Protein AF-A0A7M5XDM9-F1 (afdb_monomer_lite)

pLDDT: mean 76.55, std 23.47, range [29.7, 97.44]

Structure (mmCIF, N/CA/C/O backbone):
data_AF-A0A7M5XDM9-F1
#
_entry.id   AF-A0A7M5XDM9-F1
#
loop_
_atom_site.group_PDB
_atom_site.id
_atom_site.type_symbol
_atom_site.label_atom_id
_atom_site.label_alt_id
_atom_site.label_comp_id
_atom_site.label_asym_id
_atom_site.label_entity_id
_atom_site.label_seq_id
_atom_site.pdbx_PDB_ins_code
_atom_site.Cartn_x
_atom_site.Cartn_y
_atom_site.Cartn_z
_atom_site.occupancy
_atom_site.B_iso_or_equiv
_atom_site.auth_seq_id
_atom_site.auth_comp_id
_atom_site.auth_asym_id
_atom_site.auth_atom_id
_atom_site.pdbx_PDB_model_num
ATOM 1 N N . ILE A 1 1 ? -29.931 31.230 58.234 1.00 47.22 1 ILE A N 1
ATOM 2 C CA . ILE A 1 1 ? -30.709 31.451 59.485 1.00 47.22 1 ILE A CA 1
ATOM 3 C C . ILE A 1 1 ? -31.912 32.397 59.292 1.00 47.22 1 ILE A C 1
ATOM 5 O O . ILE A 1 1 ? -32.863 32.274 60.047 1.00 47.22 1 ILE A O 1
ATOM 9 N N . LEU A 1 2 ? -31.998 33.209 58.225 1.00 34.19 2 LEU A N 1
ATOM 10 C CA . LEU A 1 2 ? -33.169 34.079 57.972 1.00 34.19 2 LEU A CA 1
ATOM 11 C C . LEU A 1 2 ? -34.330 33.474 57.143 1.00 34.19 2 LEU A C 1
ATOM 13 O O . LEU A 1 2 ? -35.331 34.146 56.945 1.00 34.19 2 LEU A O 1
ATOM 17 N N . LEU A 1 3 ? -34.262 32.208 56.709 1.00 34.56 3 LEU A N 1
ATOM 18 C CA . LEU A 1 3 ? -35.367 31.554 55.974 1.00 34.56 3 LEU A CA 1
ATOM 19 C C . LEU A 1 3 ? -36.257 30.648 56.842 1.00 34.56 3 LEU A C 1
ATOM 21 O O . LEU A 1 3 ? -37.308 30.221 56.384 1.00 34.56 3 LEU A O 1
ATOM 25 N N . ARG A 1 4 ? -35.889 30.367 58.102 1.00 40.19 4 ARG A N 1
ATOM 26 C CA . ARG A 1 4 ? -36.684 29.485 58.983 1.00 40.19 4 ARG A CA 1
ATOM 27 C C . ARG A 1 4 ? -37.886 30.171 59.644 1.00 40.19 4 ARG A C 1
ATOM 29 O O . ARG A 1 4 ? -38.739 29.469 60.169 1.00 40.19 4 ARG A O 1
ATOM 36 N N . SER A 1 5 ? -37.991 31.504 59.599 1.00 41.88 5 SER A N 1
ATOM 37 C CA . SER A 1 5 ? -39.021 32.236 60.359 1.00 41.88 5 SER A CA 1
ATOM 38 C C . SER A 1 5 ? -40.296 32.593 59.581 1.00 41.88 5 SER A C 1
ATOM 40 O O . SER A 1 5 ? -41.185 33.206 60.162 1.00 41.88 5 SER A O 1
ATOM 42 N N . ILE A 1 6 ? -40.410 32.229 58.295 1.00 45.44 6 ILE A N 1
ATOM 43 C CA . ILE A 1 6 ? -41.569 32.589 57.445 1.00 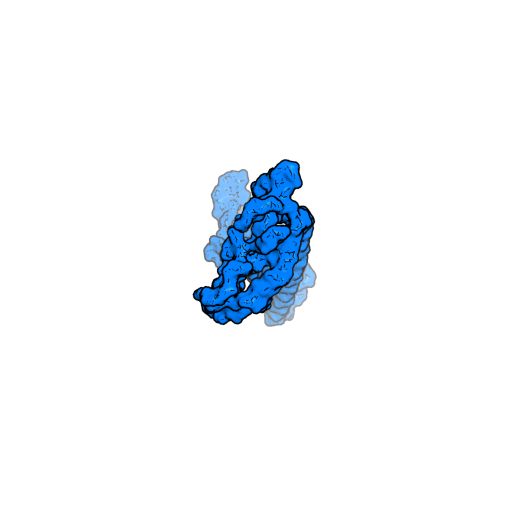45.44 6 ILE A CA 1
ATOM 44 C C . ILE A 1 6 ? -42.518 31.389 57.206 1.00 45.44 6 ILE A C 1
ATOM 46 O O . ILE A 1 6 ? -43.656 31.557 56.781 1.00 45.44 6 ILE A O 1
ATOM 50 N N . TYR A 1 7 ? -42.108 30.161 57.542 1.00 43.84 7 TYR A N 1
ATOM 51 C CA . TYR A 1 7 ? -42.826 28.933 57.155 1.00 43.84 7 TYR A CA 1
ATOM 52 C C . TYR A 1 7 ? -43.864 28.409 58.163 1.00 43.84 7 TYR A C 1
ATOM 54 O O . TYR A 1 7 ? -44.397 27.320 57.966 1.00 43.84 7 TYR A O 1
ATOM 62 N N . SER A 1 8 ? -44.208 29.153 59.217 1.00 47.66 8 SER A N 1
ATOM 63 C CA . SER A 1 8 ? -45.205 28.704 60.206 1.00 47.66 8 SER A CA 1
ATOM 64 C C . SER A 1 8 ? -46.670 28.875 59.766 1.00 47.66 8 SER A C 1
ATOM 66 O O . SER A 1 8 ? -47.563 28.499 60.521 1.00 47.66 8 SER A O 1
ATOM 68 N N . GLY A 1 9 ? -46.938 29.396 58.558 1.00 51.34 9 GLY A N 1
ATOM 69 C CA . GLY A 1 9 ? -48.301 29.698 58.089 1.00 51.34 9 GLY A CA 1
ATOM 70 C C . GLY A 1 9 ? -48.672 29.249 56.670 1.00 51.34 9 GLY A C 1
ATOM 71 O O . GLY A 1 9 ? -49.757 29.595 56.212 1.00 51.34 9 GLY A O 1
ATOM 72 N N . LEU A 1 10 ? -47.823 28.504 55.951 1.00 42.66 10 LEU A N 1
ATOM 73 C CA . LEU A 1 10 ? -48.119 28.090 54.569 1.00 42.66 10 LEU A CA 1
ATOM 74 C C . LEU A 1 10 ? -48.693 26.659 54.499 1.00 42.66 10 LEU A C 1
ATOM 76 O O . LEU A 1 10 ? -48.150 25.755 55.140 1.00 42.66 10 LEU A O 1
ATOM 80 N N . PRO A 1 11 ? -49.761 26.412 53.708 1.00 49.75 11 PRO A N 1
ATOM 81 C CA . PRO A 1 11 ? -50.316 25.074 53.505 1.00 49.75 11 PRO A CA 1
ATOM 82 C C . PRO A 1 11 ? -49.240 24.097 53.015 1.00 49.75 11 PRO A C 1
ATOM 84 O O . PRO A 1 11 ? -48.495 24.412 52.088 1.00 49.75 11 PRO A O 1
ATOM 87 N N . LYS A 1 12 ? -49.185 22.885 53.587 1.00 46.56 12 LYS A N 1
ATOM 88 C CA . LYS A 1 12 ? -48.167 21.852 53.286 1.00 46.56 12 LYS A CA 1
ATOM 89 C C . LYS A 1 12 ? -47.972 21.571 51.782 1.00 46.56 12 LYS A C 1
ATOM 91 O O . LYS A 1 12 ? -46.880 21.200 51.366 1.00 46.56 12 LYS A O 1
ATOM 96 N N . GLN A 1 13 ? -49.001 21.790 50.962 1.00 39.03 13 GLN A N 1
ATOM 97 C CA . GLN A 1 13 ? -48.942 21.628 49.504 1.00 39.03 13 GLN A CA 1
ATOM 98 C C . GLN A 1 13 ? -48.091 22.701 48.796 1.00 39.03 13 GLN A C 1
ATOM 100 O O . GLN A 1 13 ? -47.383 22.382 47.846 1.00 39.03 13 GLN A O 1
ATOM 105 N N . LEU A 1 14 ? -48.096 23.948 49.280 1.00 37.03 14 LEU A N 1
ATOM 106 C CA . LEU A 1 14 ? -47.279 25.039 48.729 1.00 37.03 14 LEU A CA 1
ATOM 107 C C . LEU A 1 14 ? -45.797 24.884 49.088 1.00 37.03 14 LEU A C 1
ATOM 109 O O . LEU A 1 14 ? -44.941 25.224 48.273 1.00 37.03 14 LEU A O 1
ATOM 113 N N . ILE A 1 15 ? -45.497 24.320 50.264 1.00 42.69 15 ILE A N 1
ATOM 114 C CA . ILE A 1 15 ? -44.129 23.982 50.686 1.00 42.69 15 ILE A CA 1
ATOM 115 C C . ILE A 1 15 ? -43.569 22.866 49.795 1.00 42.69 15 ILE A C 1
ATOM 117 O O . ILE A 1 15 ? -42.478 23.012 49.268 1.00 42.69 15 ILE A O 1
ATOM 121 N N . ASN A 1 16 ? -44.333 21.804 49.518 1.00 39.75 16 ASN A N 1
ATOM 122 C CA . ASN A 1 16 ? -43.870 20.735 48.622 1.00 39.75 16 ASN A CA 1
ATOM 123 C C . ASN A 1 16 ? -43.610 21.215 47.185 1.00 39.75 16 ASN A C 1
ATOM 125 O O . ASN A 1 16 ? -42.613 20.816 46.592 1.00 39.75 16 ASN A O 1
ATOM 129 N N . LEU A 1 17 ? -44.456 22.093 46.637 1.00 34.31 17 LEU A N 1
ATOM 130 C CA . LEU A 1 17 ? -44.264 22.646 45.289 1.00 34.31 17 LEU A CA 1
ATOM 131 C C . LEU A 1 17 ? -43.066 23.604 45.209 1.00 34.31 17 LEU A C 1
ATOM 133 O O . LEU A 1 17 ? -42.371 23.635 44.195 1.00 34.31 17 LEU A O 1
ATOM 137 N N . THR A 1 18 ? -42.805 24.374 46.269 1.00 34.09 18 THR A N 1
ATOM 138 C CA . THR A 1 18 ? -41.618 25.241 46.335 1.00 34.09 18 THR A CA 1
ATOM 139 C C . THR A 1 18 ? -40.341 24.436 46.542 1.00 34.09 18 THR A C 1
ATOM 141 O O . THR A 1 18 ? -39.364 24.720 45.859 1.00 34.09 18 THR A O 1
ATOM 144 N N . THR A 1 19 ? -40.352 23.386 47.369 1.00 38.31 19 THR A N 1
ATOM 145 C CA . THR A 1 19 ? -39.207 22.474 47.521 1.00 38.31 19 THR A CA 1
ATOM 146 C C . THR A 1 19 ? -38.918 21.721 46.222 1.00 38.31 19 THR A C 1
ATOM 148 O O . THR A 1 19 ? -37.789 21.757 45.764 1.00 38.31 19 THR A O 1
ATOM 151 N N . GLN A 1 20 ? -39.930 21.169 45.539 1.00 33.09 20 GLN A N 1
ATOM 152 C CA . GLN A 1 20 ? -39.751 20.510 44.234 1.00 33.09 20 GLN A CA 1
ATOM 153 C C . GLN A 1 20 ? -39.224 21.458 43.152 1.00 33.09 20 GLN A C 1
ATOM 155 O O . GLN A 1 20 ? -38.418 21.056 42.316 1.00 33.09 20 GLN A O 1
ATOM 160 N N . ARG A 1 21 ? -39.661 22.724 43.153 1.00 29.70 21 ARG A N 1
ATOM 161 C CA . ARG A 1 21 ? -39.159 23.734 42.214 1.00 29.70 21 ARG A CA 1
ATOM 162 C C .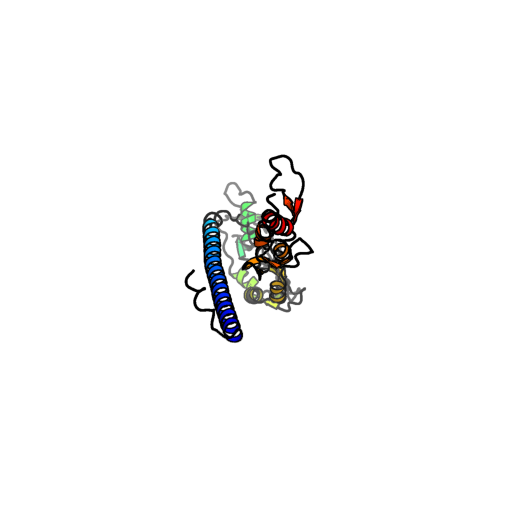 ARG A 1 21 ? -37.724 24.152 42.537 1.00 29.70 21 ARG A C 1
ATOM 164 O O . ARG A 1 21 ? -36.937 24.288 41.609 1.00 29.70 21 ARG A O 1
ATOM 171 N N . ILE A 1 22 ? -37.374 24.289 43.817 1.00 35.91 22 ILE A N 1
ATOM 172 C CA . ILE A 1 22 ? -35.995 24.531 44.267 1.00 35.91 22 ILE A CA 1
ATOM 173 C C . ILE A 1 22 ? -35.107 23.328 43.934 1.00 35.91 22 ILE A C 1
ATOM 175 O O . ILE A 1 22 ? -33.999 23.531 43.457 1.00 35.91 22 ILE A O 1
ATOM 179 N N . ASP A 1 23 ? -35.587 22.097 44.109 1.00 36.59 23 ASP A N 1
ATOM 180 C CA . ASP A 1 23 ? -34.855 20.875 43.768 1.00 36.59 23 ASP A CA 1
ATOM 181 C C . ASP A 1 23 ? -34.670 20.739 42.253 1.00 36.59 23 ASP A C 1
ATOM 183 O O . ASP A 1 23 ? -33.577 20.410 41.808 1.00 36.59 23 ASP A O 1
ATOM 187 N N . MET A 1 24 ? -35.675 21.081 41.437 1.00 32.78 24 MET A N 1
ATOM 188 C CA . MET A 1 24 ? -35.543 21.134 39.974 1.00 32.78 24 MET A CA 1
ATOM 189 C C . MET A 1 24 ? -34.602 22.250 39.504 1.00 32.78 24 MET A C 1
ATOM 191 O O . MET A 1 24 ? -33.793 22.029 38.605 1.00 32.78 24 MET A O 1
ATOM 195 N N . GLU A 1 25 ? -34.671 23.443 40.102 1.00 33.22 25 GLU A N 1
ATOM 196 C CA . GLU A 1 25 ? -33.744 24.545 39.812 1.00 33.22 25 GLU A CA 1
ATOM 197 C C . GLU A 1 25 ? -32.316 24.184 40.254 1.00 33.22 25 GLU A C 1
ATOM 199 O O . GLU A 1 25 ? -31.369 24.440 39.513 1.00 33.22 25 GLU A O 1
ATOM 204 N N . ARG A 1 26 ? -32.148 23.493 41.388 1.00 37.75 26 ARG A N 1
ATOM 205 C CA . ARG A 1 26 ? -30.862 22.991 41.892 1.00 37.75 26 ARG A CA 1
ATOM 206 C C . ARG A 1 26 ? -30.307 21.856 41.033 1.00 37.75 26 ARG A C 1
ATOM 208 O O . ARG A 1 26 ? -29.128 21.894 40.715 1.00 37.75 26 ARG A O 1
ATOM 215 N N . TYR A 1 27 ? -31.140 20.930 40.558 1.00 36.75 27 TYR A N 1
ATOM 216 C CA . TYR A 1 27 ? -30.750 19.869 39.621 1.00 36.75 27 TYR A CA 1
ATOM 217 C C . TYR A 1 27 ? -30.372 20.436 38.245 1.00 36.75 27 TYR A C 1
ATOM 219 O O . TYR A 1 27 ? -29.447 19.950 37.597 1.00 36.75 27 TYR A O 1
ATOM 227 N N . ASN A 1 28 ? -31.037 21.510 37.805 1.00 40.25 28 ASN A N 1
ATOM 228 C CA . ASN A 1 28 ? -30.698 22.216 36.569 1.00 40.25 28 ASN A CA 1
ATOM 229 C C . ASN A 1 28 ? -29.405 23.041 36.715 1.00 40.25 28 ASN A C 1
ATOM 231 O O . ASN A 1 28 ? -28.588 23.055 35.798 1.00 40.25 28 ASN A O 1
ATOM 235 N N . ILE A 1 29 ? -29.167 23.662 37.877 1.00 42.16 29 ILE A N 1
ATOM 236 C CA . ILE A 1 29 ? -27.908 24.352 38.202 1.00 42.16 29 ILE A CA 1
ATOM 237 C C . ILE A 1 29 ? -26.759 23.347 38.343 1.00 42.16 29 ILE A C 1
ATOM 239 O O . ILE A 1 29 ? -25.716 23.556 37.736 1.00 42.16 29 ILE A O 1
ATOM 243 N N . GLU A 1 30 ? -26.943 22.231 39.049 1.00 42.31 30 GLU A N 1
ATOM 244 C CA . GLU A 1 30 ? -25.950 21.154 39.166 1.00 42.31 30 GLU A CA 1
ATOM 245 C C . GLU A 1 30 ? -25.717 20.452 37.821 1.00 42.31 30 GLU A C 1
ATOM 247 O O . GLU A 1 30 ? -24.597 20.056 37.511 1.00 42.31 30 GLU A O 1
ATOM 252 N N . GLY A 1 31 ? -26.743 20.319 36.977 1.00 40.22 31 GLY A N 1
ATOM 253 C CA . GLY A 1 31 ? -26.626 19.816 35.606 1.00 40.22 31 GLY A CA 1
ATOM 254 C C . GLY A 1 31 ? -25.915 20.798 34.666 1.00 40.22 31 GLY A C 1
ATOM 255 O O . GLY A 1 31 ? -25.141 20.387 33.803 1.00 40.22 31 GLY A O 1
ATOM 256 N N . ALA A 1 32 ? -26.129 22.105 34.833 1.00 38.34 32 ALA A N 1
ATOM 257 C CA . ALA A 1 32 ? -25.410 23.152 34.108 1.00 38.34 32 ALA A CA 1
ATOM 258 C C . ALA A 1 32 ? -23.958 23.287 34.591 1.00 38.34 32 ALA A C 1
ATOM 260 O O . ALA A 1 32 ? -23.063 23.428 33.767 1.00 38.34 32 ALA A O 1
ATOM 261 N N . GLN A 1 33 ? -23.703 23.165 35.895 1.00 40.59 33 GLN A N 1
ATOM 262 C CA . GLN A 1 33 ? -22.363 23.119 36.483 1.00 40.59 33 GLN A CA 1
ATOM 263 C C . GLN A 1 33 ? -21.613 21.858 36.056 1.00 40.59 33 GLN A C 1
ATOM 265 O O . GLN A 1 33 ? -20.449 21.965 35.690 1.00 40.59 33 GLN A O 1
ATOM 270 N N . ARG A 1 34 ? -22.276 20.693 35.997 1.00 47.00 34 ARG A N 1
ATOM 271 C CA . ARG A 1 34 ? -21.708 19.464 35.421 1.00 47.00 34 ARG A CA 1
ATOM 272 C C . ARG A 1 34 ? -21.349 19.645 33.951 1.00 47.00 34 ARG A C 1
ATOM 274 O O . ARG A 1 34 ? -20.232 19.316 33.579 1.00 47.00 34 ARG A O 1
ATOM 281 N N . ARG A 1 35 ? -22.225 20.251 33.143 1.00 41.66 35 ARG A N 1
ATOM 282 C CA . ARG A 1 35 ? -21.930 20.561 31.732 1.00 41.66 35 ARG A CA 1
ATOM 283 C C . ARG A 1 35 ? -20.808 21.586 31.564 1.00 41.66 35 ARG A C 1
ATOM 285 O O . ARG A 1 35 ? -19.948 21.396 30.718 1.00 41.66 35 ARG A O 1
ATOM 292 N N . LEU A 1 36 ? -20.760 22.639 32.378 1.00 40.72 36 LEU A N 1
ATOM 293 C CA . LEU A 1 36 ? -19.683 23.638 32.346 1.00 40.72 36 LEU A CA 1
ATOM 294 C C . LEU A 1 36 ? -18.352 23.065 32.840 1.00 40.72 36 LEU A C 1
ATOM 296 O O . LEU A 1 36 ? -17.312 23.385 32.274 1.00 40.72 36 LEU A O 1
ATOM 300 N N . TYR A 1 37 ? -18.377 22.188 33.844 1.00 42.94 37 TYR A N 1
ATOM 301 C CA . TYR A 1 37 ? -17.209 21.447 34.312 1.00 42.94 37 TYR A CA 1
ATOM 302 C C . TYR A 1 37 ? -16.732 20.443 33.255 1.00 42.94 37 TYR A C 1
ATOM 304 O O . TYR A 1 37 ? -15.539 20.366 32.992 1.00 42.94 37 TYR A O 1
ATOM 312 N N . GLN A 1 38 ? -17.648 19.746 32.576 1.00 44.09 38 GLN A N 1
ATOM 313 C CA . GLN A 1 38 ? -17.345 18.872 31.439 1.00 44.09 38 GLN A CA 1
ATOM 314 C C . GLN A 1 38 ? -16.758 19.655 30.258 1.00 44.09 38 GLN A C 1
ATOM 316 O O . GLN A 1 38 ? -15.736 19.236 29.736 1.00 44.09 38 GLN A O 1
ATOM 321 N N . ILE A 1 39 ? -17.315 20.816 29.890 1.00 44.09 39 ILE A N 1
ATOM 322 C CA . ILE A 1 39 ? -16.779 21.686 28.825 1.00 44.09 39 ILE A CA 1
ATOM 323 C C . ILE A 1 39 ? -15.416 22.262 29.228 1.00 44.09 39 ILE A C 1
ATOM 325 O O . ILE A 1 39 ? -14.473 22.227 28.444 1.00 44.09 39 ILE A O 1
ATOM 329 N N . SER A 1 40 ? -15.268 22.749 30.464 1.00 40.28 40 SER A N 1
ATOM 330 C CA . SER A 1 40 ? -13.991 23.244 30.993 1.00 40.28 40 SER A CA 1
ATOM 331 C C . SER A 1 40 ? -12.935 22.142 31.029 1.00 40.28 40 SER A C 1
ATOM 333 O O . SER A 1 40 ? -11.773 22.403 30.723 1.00 40.28 40 SER A O 1
ATOM 335 N N . ARG A 1 41 ? -13.329 20.904 31.344 1.00 48.06 41 ARG A N 1
ATOM 336 C CA . ARG A 1 41 ? -12.433 19.749 31.328 1.00 48.06 41 ARG A CA 1
ATOM 337 C C . ARG A 1 41 ? -12.144 19.253 29.917 1.00 48.06 41 ARG A C 1
ATOM 339 O O . ARG A 1 41 ? -11.014 18.875 29.666 1.00 48.06 41 ARG A O 1
ATOM 346 N N . GLN A 1 42 ? -13.093 19.303 28.987 1.00 43.69 42 GLN A N 1
ATOM 347 C CA . GLN A 1 42 ? -12.856 19.030 27.566 1.00 43.69 42 GLN A CA 1
ATOM 348 C C . GLN A 1 42 ? -11.882 20.047 26.972 1.00 43.69 42 GLN A C 1
ATOM 350 O O . GLN A 1 42 ? -10.975 19.656 26.247 1.00 43.69 42 GLN A O 1
ATOM 355 N N . LEU A 1 43 ? -12.003 21.328 27.332 1.00 44.50 43 LEU A N 1
ATOM 356 C CA . LEU A 1 43 ? -11.053 22.369 26.939 1.00 44.50 43 LEU A CA 1
ATOM 357 C C . LEU A 1 43 ? -9.677 22.143 27.576 1.00 44.50 43 LEU A C 1
ATOM 359 O O . LEU A 1 43 ? -8.680 22.235 26.871 1.00 44.50 43 LEU A O 1
ATOM 363 N N . ASN A 1 44 ? -9.608 21.780 28.861 1.00 45.88 44 ASN A N 1
ATOM 364 C CA . ASN A 1 44 ? -8.339 21.487 29.539 1.00 45.88 44 ASN A CA 1
ATOM 365 C C . ASN A 1 44 ? -7.680 20.189 29.054 1.00 45.88 44 ASN A C 1
ATOM 367 O O . ASN A 1 44 ? -6.470 20.166 28.894 1.00 45.88 44 ASN A O 1
ATOM 371 N N . ASN A 1 45 ? -8.447 19.137 28.762 1.00 46.59 45 ASN A N 1
ATOM 372 C CA . ASN A 1 45 ? -7.945 17.890 28.183 1.00 46.59 45 ASN A CA 1
ATOM 373 C C . ASN A 1 45 ? -7.548 18.084 26.720 1.00 46.59 45 ASN A C 1
ATOM 375 O O . ASN A 1 45 ? -6.548 17.524 26.299 1.00 46.59 45 ASN A O 1
ATOM 379 N N . SER A 1 46 ? -8.273 18.914 25.962 1.00 46.00 46 SER A N 1
ATOM 380 C CA . SER A 1 46 ? -7.851 19.327 24.621 1.00 46.00 46 SER A CA 1
ATOM 381 C C . SER A 1 46 ? -6.560 20.134 24.702 1.00 46.00 46 SER A C 1
ATOM 383 O O . SER A 1 46 ? -5.640 19.862 23.951 1.00 46.00 46 SER A O 1
ATOM 385 N N . LEU A 1 47 ? -6.438 21.075 25.644 1.00 47.28 47 LEU A N 1
ATOM 386 C CA . LEU A 1 47 ? -5.210 21.843 25.879 1.00 47.28 47 LEU A CA 1
ATOM 387 C C . LEU A 1 47 ? -4.050 20.960 26.351 1.00 47.28 47 LEU A C 1
ATOM 389 O O . LEU A 1 47 ? -2.929 21.195 25.920 1.00 47.28 47 LEU A O 1
ATOM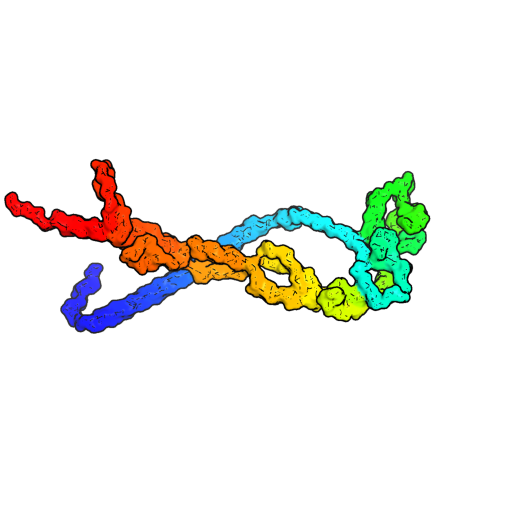 393 N N . HIS A 1 48 ? -4.306 19.940 27.174 1.00 48.00 48 HIS A N 1
ATOM 394 C CA . HIS A 1 48 ? -3.303 18.976 27.628 1.00 48.00 48 HIS A CA 1
ATOM 395 C C . HIS A 1 48 ? -2.887 18.032 26.495 1.00 48.00 48 HIS A C 1
ATOM 397 O O . HIS A 1 48 ? -1.698 17.805 26.308 1.00 48.00 48 HIS A O 1
ATOM 403 N N . TYR A 1 49 ? -3.839 17.564 25.683 1.00 42.03 49 TYR A N 1
ATOM 404 C CA . TYR A 1 49 ? -3.591 16.781 24.474 1.00 42.03 49 TYR A CA 1
ATOM 405 C C . TYR A 1 49 ? -2.830 17.601 23.435 1.00 42.03 49 TYR A C 1
ATOM 407 O O . TYR A 1 49 ? -1.888 17.083 22.854 1.00 42.03 49 TYR A O 1
ATOM 415 N N . TYR A 1 50 ? -3.168 18.879 23.224 1.00 41.06 50 TYR A N 1
ATOM 416 C CA . TYR A 1 50 ? -2.424 19.791 22.351 1.00 41.06 50 TYR A CA 1
ATOM 417 C C . TYR A 1 50 ? -1.058 20.152 22.935 1.00 41.06 50 TYR A C 1
ATOM 419 O O . TYR A 1 50 ? -0.109 20.260 22.173 1.00 41.06 50 TYR A O 1
ATOM 427 N N . SER A 1 51 ? -0.905 20.301 24.256 1.00 45.53 51 SER A N 1
ATOM 428 C CA . SER A 1 51 ? 0.410 20.550 24.854 1.00 45.53 51 SER A CA 1
ATOM 429 C C . SER A 1 51 ? 1.294 19.310 24.807 1.00 45.53 51 SER A C 1
ATOM 431 O O . SER A 1 51 ? 2.479 19.452 24.545 1.00 45.53 51 SER A O 1
ATOM 433 N N . GLU A 1 52 ? 0.745 18.111 25.008 1.00 43.50 52 GLU A N 1
ATOM 434 C CA . GLU A 1 52 ? 1.469 16.843 24.861 1.00 43.50 52 GLU A CA 1
ATOM 435 C C . GLU A 1 52 ? 1.771 16.543 23.393 1.00 43.50 52 GLU A C 1
ATOM 437 O O . GLU A 1 52 ? 2.917 16.266 23.076 1.00 43.50 52 GLU A O 1
ATOM 442 N N . THR A 1 53 ? 0.829 16.735 22.461 1.00 44.84 53 THR A N 1
ATOM 443 C CA . THR A 1 53 ? 1.117 16.608 21.019 1.00 44.84 53 THR A CA 1
ATOM 444 C C . THR A 1 53 ? 2.055 17.693 20.497 1.00 44.84 53 THR A C 1
ATOM 446 O O . THR A 1 53 ? 2.807 17.407 19.579 1.00 44.84 53 THR A O 1
ATOM 449 N N . LEU A 1 54 ? 2.090 18.906 21.062 1.00 45.47 54 LEU A N 1
ATOM 450 C CA . LEU A 1 54 ? 3.092 19.927 20.709 1.00 45.47 54 LEU A CA 1
ATOM 451 C C . LEU A 1 54 ? 4.469 19.652 21.336 1.00 45.47 54 LEU A C 1
ATOM 453 O O . LEU A 1 54 ? 5.466 20.054 20.744 1.00 45.47 54 LEU A O 1
ATOM 457 N N . HIS A 1 55 ? 4.542 18.952 22.475 1.00 43.91 55 HIS A N 1
ATOM 458 C CA . HIS A 1 55 ? 5.804 18.434 23.027 1.00 43.91 55 HIS A CA 1
ATOM 459 C C . HIS A 1 55 ? 6.270 17.144 22.319 1.00 43.91 55 HIS A C 1
ATOM 461 O O . HIS A 1 55 ? 7.473 16.911 22.225 1.00 43.91 55 HIS A O 1
ATOM 467 N N . ASP A 1 56 ? 5.343 16.359 21.757 1.00 39.41 56 ASP A N 1
ATOM 468 C CA . ASP A 1 56 ? 5.601 15.159 20.945 1.00 39.41 56 ASP A CA 1
ATOM 469 C C . ASP A 1 56 ? 5.764 15.456 19.445 1.00 39.41 56 ASP A C 1
ATOM 471 O O . ASP A 1 56 ? 6.230 14.592 18.693 1.00 39.41 56 ASP A O 1
ATOM 475 N N . ILE A 1 57 ? 5.467 16.680 18.982 1.00 40.53 57 ILE A N 1
ATOM 476 C CA . ILE A 1 57 ? 6.029 17.217 17.733 1.00 40.53 57 ILE A CA 1
ATOM 477 C C . ILE A 1 57 ? 7.497 17.524 18.020 1.00 40.53 57 ILE A C 1
ATOM 479 O O . ILE A 1 57 ? 7.966 18.657 18.099 1.00 40.53 57 ILE A O 1
ATOM 483 N N . ASN A 1 58 ? 8.250 16.447 18.179 1.00 36.16 58 ASN A N 1
ATOM 484 C CA . ASN A 1 58 ? 9.675 16.482 18.054 1.00 36.16 58 ASN A CA 1
ATOM 485 C C . ASN A 1 58 ? 9.955 16.737 16.567 1.00 36.16 58 ASN A C 1
ATOM 487 O O . ASN A 1 58 ? 9.771 15.849 15.729 1.00 36.16 58 ASN A O 1
ATOM 491 N N . PHE A 1 59 ? 10.371 17.957 16.219 1.00 39.25 59 PHE A N 1
ATOM 492 C CA . PHE A 1 59 ? 10.874 18.257 14.874 1.00 39.25 59 PHE A CA 1
ATOM 493 C C . PHE A 1 59 ? 12.057 17.337 14.496 1.00 39.25 59 PHE A C 1
ATOM 495 O O . PHE A 1 59 ? 12.322 17.158 13.307 1.00 39.25 59 PHE A O 1
ATOM 502 N N . ASP A 1 60 ? 12.676 16.649 15.468 1.00 38.38 60 ASP A N 1
ATOM 503 C CA . ASP A 1 60 ? 13.689 15.615 15.239 1.00 38.38 60 ASP A CA 1
ATOM 504 C C . ASP A 1 60 ? 13.113 14.218 14.925 1.00 38.38 60 ASP A C 1
ATOM 506 O O . ASP A 1 60 ? 13.859 13.339 14.488 1.00 38.38 60 ASP A O 1
ATOM 510 N N . HIS A 1 61 ? 11.806 13.960 15.089 1.00 38.25 61 HIS A N 1
ATOM 511 C CA . HIS A 1 61 ? 11.206 12.675 14.686 1.00 38.25 61 HIS A CA 1
ATOM 512 C C . HIS A 1 61 ? 11.074 12.556 13.161 1.00 38.25 61 HIS A C 1
ATOM 514 O O . HIS A 1 61 ? 11.188 11.461 12.616 1.00 38.25 61 HIS A O 1
ATOM 520 N N . PHE A 1 62 ? 10.948 13.679 12.445 1.00 37.47 62 PHE A N 1
ATOM 521 C CA . PHE A 1 62 ? 11.092 13.689 10.984 1.00 37.47 62 PHE A CA 1
ATOM 522 C C . PHE A 1 62 ? 12.554 13.550 10.527 1.00 37.47 62 PHE A C 1
ATOM 524 O O . PHE A 1 62 ? 12.789 13.185 9.379 1.00 37.47 62 PHE A O 1
ATOM 531 N N . ALA A 1 63 ? 13.528 13.789 11.413 1.00 36.31 63 ALA A N 1
ATOM 532 C CA . ALA A 1 63 ? 14.952 13.578 11.141 1.00 36.31 63 ALA A CA 1
ATOM 533 C C . ALA A 1 63 ? 15.429 12.146 11.464 1.00 36.31 63 ALA A C 1
ATOM 535 O O . ALA A 1 63 ? 16.497 11.749 11.004 1.00 36.31 63 ALA A O 1
ATOM 536 N N . ASN A 1 64 ? 14.641 11.374 12.226 1.00 35.84 64 ASN A N 1
ATOM 537 C CA . ASN A 1 64 ? 14.991 10.030 12.704 1.00 35.84 64 ASN A CA 1
ATOM 538 C C . ASN A 1 64 ? 13.980 8.939 12.329 1.00 35.84 64 ASN A C 1
ATOM 540 O O . ASN A 1 64 ? 14.085 7.815 12.828 1.00 35.84 64 ASN A O 1
ATOM 544 N N . LEU A 1 65 ? 13.037 9.211 11.419 1.00 32.28 65 LEU A N 1
ATOM 545 C CA . LEU A 1 65 ? 12.504 8.115 10.616 1.00 32.28 65 LEU A CA 1
ATOM 546 C C . LEU A 1 65 ? 13.726 7.464 9.956 1.00 32.28 65 LEU A C 1
ATOM 548 O O . LEU A 1 65 ? 14.454 8.174 9.251 1.00 32.28 65 LEU A O 1
ATOM 552 N N . PRO A 1 66 ? 14.006 6.162 10.180 1.00 30.59 66 PRO A N 1
ATOM 553 C CA . PRO A 1 66 ? 14.968 5.493 9.327 1.00 30.59 66 PRO A CA 1
ATOM 554 C C . PRO A 1 66 ? 14.491 5.787 7.906 1.00 30.59 66 PRO A C 1
ATOM 556 O O . PRO A 1 66 ? 13.280 5.685 7.660 1.00 30.59 66 PRO A O 1
ATOM 559 N N . PRO A 1 67 ? 15.373 6.187 6.973 1.00 34.84 67 PRO A N 1
ATOM 560 C CA . PRO A 1 67 ? 15.017 6.058 5.580 1.00 34.84 67 PRO A CA 1
ATOM 561 C C . PRO A 1 67 ? 14.555 4.611 5.487 1.00 34.84 67 PRO A C 1
ATOM 563 O O . PRO A 1 67 ? 15.348 3.698 5.718 1.00 34.84 67 PRO A O 1
ATOM 566 N N . THR A 1 68 ? 13.263 4.369 5.256 1.00 36.75 68 THR A N 1
ATOM 567 C CA . THR A 1 68 ? 12.896 3.131 4.596 1.00 36.75 68 THR A CA 1
ATOM 568 C C . THR A 1 68 ? 13.812 3.155 3.395 1.00 36.75 68 THR A C 1
ATOM 570 O O . THR A 1 68 ? 13.682 4.061 2.568 1.00 36.75 68 THR A O 1
ATOM 573 N N . GLU A 1 69 ? 14.837 2.301 3.392 1.00 41.16 69 GLU A N 1
ATOM 574 C CA . GLU A 1 69 ? 15.607 2.009 2.203 1.00 41.16 69 GLU A CA 1
ATOM 575 C C . GLU A 1 69 ? 14.541 1.547 1.219 1.00 41.16 69 GLU A C 1
ATOM 577 O O . GLU A 1 69 ? 14.141 0.387 1.212 1.00 41.16 69 GLU A O 1
ATOM 582 N N . LEU A 1 70 ? 13.953 2.494 0.486 1.00 48.31 70 LEU A N 1
ATOM 583 C CA . LEU A 1 70 ? 13.120 2.211 -0.654 1.00 48.31 70 LEU A CA 1
ATOM 584 C C . LEU A 1 70 ? 14.115 1.543 -1.576 1.00 48.31 70 LEU A C 1
ATOM 586 O O . LEU A 1 70 ? 14.938 2.220 -2.202 1.00 48.31 70 LEU A O 1
ATOM 590 N N . GLU A 1 71 ? 14.145 0.206 -1.520 1.00 54.22 71 GLU A N 1
ATOM 591 C CA . GLU A 1 71 ? 14.983 -0.579 -2.401 1.00 54.22 71 GLU A CA 1
ATOM 592 C C . GLU A 1 71 ? 14.767 0.000 -3.796 1.00 54.22 71 GLU A C 1
ATOM 594 O O . GLU A 1 71 ? 13.614 0.218 -4.185 1.00 54.22 71 GLU A O 1
ATOM 599 N N . PRO A 1 72 ? 15.843 0.317 -4.533 1.00 60.03 72 PRO A N 1
ATOM 600 C CA . PRO A 1 72 ? 15.700 0.967 -5.821 1.00 60.03 72 PRO A CA 1
ATOM 601 C C . PRO A 1 72 ? 14.734 0.150 -6.678 1.00 60.03 72 PRO A C 1
ATOM 603 O O . PRO A 1 72 ? 14.965 -1.047 -6.885 1.00 60.03 72 PRO A O 1
ATOM 606 N N . GLU A 1 73 ? 13.649 0.795 -7.125 1.00 74.38 73 GLU A N 1
ATOM 607 C CA . GLU A 1 73 ? 12.546 0.108 -7.795 1.00 74.38 73 GLU A CA 1
ATOM 608 C C . GLU A 1 73 ? 13.080 -0.773 -8.934 1.00 74.38 73 GLU A C 1
ATOM 610 O O . GLU A 1 73 ? 13.886 -0.348 -9.775 1.00 74.38 73 GLU A O 1
ATOM 615 N N . ARG A 1 74 ? 12.652 -2.040 -8.936 1.00 89.75 74 ARG A N 1
ATOM 616 C CA . ARG A 1 74 ? 12.955 -2.994 -10.011 1.00 89.75 74 ARG A CA 1
ATOM 617 C C . ARG A 1 74 ? 12.078 -2.693 -11.236 1.00 89.75 74 ARG A C 1
ATOM 619 O O . ARG A 1 74 ? 11.413 -1.664 -11.315 1.00 89.75 74 ARG A O 1
ATOM 626 N N . GLY A 1 75 ? 12.106 -3.570 -12.238 1.00 93.56 75 GLY A N 1
ATOM 627 C CA . GLY A 1 75 ? 11.217 -3.452 -13.397 1.00 93.56 75 GLY A CA 1
ATOM 628 C C . GLY A 1 75 ? 9.725 -3.508 -13.041 1.00 93.56 75 GLY A C 1
ATOM 629 O O . GLY A 1 75 ? 9.356 -3.730 -11.890 1.00 93.56 75 GLY A O 1
ATOM 630 N N . TYR A 1 76 ? 8.857 -3.282 -14.025 1.00 93.56 76 TYR A N 1
ATOM 631 C CA . TYR A 1 76 ? 7.422 -3.492 -13.848 1.00 93.56 76 TYR A CA 1
ATOM 632 C C . TYR A 1 76 ? 7.119 -4.990 -13.749 1.00 93.56 76 TYR A C 1
ATOM 634 O O . TYR A 1 76 ? 7.444 -5.751 -14.664 1.00 93.56 76 TYR A O 1
ATOM 642 N N . ASP A 1 77 ? 6.508 -5.385 -12.633 1.00 93.06 77 ASP A N 1
ATOM 643 C CA . ASP A 1 77 ? 6.087 -6.754 -12.351 1.00 93.06 77 ASP A CA 1
ATOM 644 C C . ASP A 1 77 ? 4.596 -6.896 -12.656 1.00 93.06 77 ASP A C 1
ATOM 646 O O . ASP A 1 77 ? 3.735 -6.642 -11.816 1.00 93.06 77 ASP A O 1
ATOM 650 N N . PHE A 1 78 ? 4.296 -7.201 -13.915 1.00 93.06 78 PHE A N 1
ATOM 651 C CA . PHE A 1 78 ? 2.933 -7.394 -14.382 1.00 93.06 78 PHE A CA 1
ATOM 652 C C . PHE A 1 78 ? 2.818 -8.684 -15.177 1.00 93.06 78 PHE A C 1
ATOM 654 O O . PHE A 1 78 ? 3.724 -9.066 -15.921 1.00 93.06 78 PHE A O 1
ATOM 661 N N . ASN A 1 79 ? 1.639 -9.288 -15.095 1.00 92.81 79 ASN A N 1
ATOM 662 C CA . ASN A 1 79 ? 1.263 -10.399 -15.952 1.00 92.81 79 ASN A CA 1
ATOM 663 C C . ASN A 1 79 ? 0.724 -9.875 -17.286 1.00 92.81 79 ASN A C 1
ATOM 665 O O . ASN A 1 79 ? -0.052 -8.918 -17.321 1.00 92.81 79 ASN A O 1
ATOM 669 N N . LEU A 1 80 ? 1.120 -10.516 -18.385 1.00 93.38 80 LEU A N 1
ATOM 670 C CA . LEU A 1 80 ? 0.640 -10.173 -19.724 1.00 93.38 80 LEU A CA 1
ATOM 671 C C . LEU A 1 80 ? -0.840 -10.526 -19.893 1.00 93.38 80 LEU A C 1
ATOM 673 O O . LEU A 1 80 ? -1.331 -11.518 -19.349 1.00 93.38 80 LEU A O 1
ATOM 677 N N . VAL A 1 81 ? -1.543 -9.748 -20.718 1.00 91.94 81 VAL A N 1
ATOM 678 C CA . VAL A 1 81 ? -2.869 -10.140 -21.217 1.00 91.94 81 VAL A CA 1
ATOM 679 C C . VAL A 1 81 ? -2.744 -11.343 -22.153 1.00 91.94 81 VAL A C 1
ATOM 681 O O . VAL A 1 81 ? -3.499 -12.306 -22.014 1.00 91.94 81 VAL A O 1
ATOM 684 N N . ASN A 1 82 ? -1.767 -11.300 -23.065 1.00 89.19 82 ASN A N 1
ATOM 685 C CA . ASN A 1 82 ? -1.490 -12.335 -24.056 1.00 89.19 82 ASN A CA 1
ATOM 686 C C . ASN A 1 82 ? -0.023 -12.789 -23.973 1.00 89.19 82 ASN A C 1
ATOM 688 O O . ASN A 1 82 ? 0.888 -12.021 -24.279 1.00 89.19 82 ASN A O 1
ATOM 692 N N . GLU A 1 83 ? 0.209 -14.053 -23.614 1.00 80.81 83 GLU A N 1
ATOM 693 C CA . GLU A 1 83 ? 1.557 -14.633 -23.497 1.00 80.81 83 GLU A CA 1
ATOM 694 C C . GLU A 1 83 ? 2.326 -14.681 -24.831 1.00 80.81 83 GLU A C 1
ATOM 696 O O . GLU A 1 83 ? 3.554 -14.728 -24.831 1.00 80.81 83 GLU A O 1
ATOM 701 N N . GLY A 1 84 ? 1.629 -14.620 -25.972 1.00 80.62 84 GLY A N 1
ATOM 702 C CA . GLY A 1 84 ? 2.234 -14.588 -27.307 1.00 80.62 84 GLY A CA 1
ATOM 703 C C . GLY A 1 84 ? 2.754 -13.214 -27.751 1.00 80.62 84 GLY A C 1
ATOM 704 O O . GLY A 1 84 ? 3.291 -13.095 -28.853 1.00 80.62 84 GLY A O 1
ATOM 705 N N . GLN A 1 85 ? 2.590 -12.163 -26.941 1.00 84.69 85 GLN A N 1
ATOM 706 C CA . GLN A 1 85 ? 3.075 -10.822 -27.268 1.00 84.69 85 GLN A CA 1
ATOM 707 C C . GLN A 1 85 ? 4.610 -10.783 -27.262 1.00 84.69 85 GLN A C 1
ATOM 709 O O . GLN A 1 85 ? 5.260 -11.180 -26.293 1.00 84.69 85 GLN A O 1
ATOM 714 N N . ASN A 1 86 ? 5.222 -10.277 -28.338 1.00 86.00 86 ASN A N 1
ATOM 715 C CA . ASN A 1 86 ? 6.679 -10.179 -28.407 1.00 86.00 86 ASN A CA 1
ATOM 716 C C . ASN A 1 86 ? 7.200 -9.026 -27.535 1.00 86.00 86 ASN A C 1
ATOM 718 O O . ASN A 1 86 ? 7.290 -7.884 -27.974 1.00 86.00 86 ASN A O 1
ATOM 722 N N . VAL A 1 87 ? 7.583 -9.362 -26.305 1.00 88.81 87 VAL A N 1
ATOM 723 C CA . VAL A 1 87 ? 8.126 -8.430 -25.300 1.00 88.81 87 VAL A CA 1
ATOM 724 C C . VAL A 1 87 ? 9.572 -8.748 -24.907 1.00 88.81 87 VAL A C 1
ATOM 726 O O . VAL A 1 87 ? 10.099 -8.198 -23.941 1.00 88.81 87 VAL A O 1
ATOM 729 N N . SER A 1 88 ? 10.226 -9.659 -25.634 1.00 83.69 88 SER A N 1
ATOM 730 C CA . SER A 1 88 ? 11.568 -10.170 -25.315 1.00 83.69 88 SER A CA 1
ATOM 731 C C . SER A 1 88 ? 12.618 -9.056 -25.171 1.00 83.69 88 SER A C 1
ATOM 733 O O . SER A 1 88 ? 13.387 -9.058 -24.212 1.00 83.69 88 SER A O 1
ATOM 735 N N . GLY A 1 89 ? 12.594 -8.057 -26.060 1.00 89.31 89 GLY A N 1
ATOM 736 C CA . GLY A 1 89 ? 13.491 -6.893 -26.031 1.00 89.31 89 GLY A CA 1
ATOM 737 C C . GLY A 1 89 ? 13.123 -5.805 -25.013 1.00 89.31 89 GLY A C 1
ATOM 738 O O . GLY A 1 89 ? 13.827 -4.804 -24.918 1.00 89.31 89 GLY A O 1
ATOM 739 N N . LEU A 1 90 ? 12.029 -5.980 -24.266 1.00 94.75 90 LEU A N 1
ATOM 740 C CA . LEU A 1 90 ? 11.496 -4.996 -23.316 1.00 94.75 90 LEU A CA 1
ATOM 741 C C . LEU A 1 90 ? 11.682 -5.420 -21.850 1.00 94.75 90 LEU A C 1
ATOM 743 O O . LEU A 1 90 ? 11.215 -4.735 -20.938 1.00 94.75 90 LEU A O 1
ATOM 747 N N . LYS A 1 91 ? 12.372 -6.542 -21.608 1.00 94.62 91 LYS A N 1
ATOM 748 C CA . LYS A 1 91 ? 12.700 -7.039 -20.268 1.00 94.62 91 LYS A CA 1
ATOM 749 C C . LYS A 1 91 ? 14.132 -6.690 -19.877 1.00 94.62 91 LYS A C 1
ATOM 751 O O . LYS A 1 91 ? 15.066 -6.783 -20.668 1.00 94.62 91 LYS A O 1
ATOM 756 N N . CYS A 1 92 ? 14.313 -6.325 -18.616 1.00 96.25 92 CYS A N 1
ATOM 757 C CA . CYS A 1 92 ? 15.616 -6.082 -18.018 1.00 96.25 92 CYS A CA 1
ATOM 758 C C . CYS A 1 92 ? 16.356 -7.403 -17.802 1.00 96.25 92 CYS A C 1
ATOM 760 O O . CYS A 1 92 ? 15.829 -8.300 -17.152 1.00 96.25 92 CYS A O 1
ATOM 762 N N . THR A 1 93 ? 17.611 -7.520 -18.237 1.00 94.62 93 THR A N 1
ATOM 763 C CA . THR A 1 93 ? 18.377 -8.765 -18.029 1.00 94.62 93 THR A CA 1
ATOM 764 C C . THR A 1 93 ? 18.897 -8.941 -16.598 1.00 94.62 93 THR A C 1
ATOM 766 O O . THR A 1 93 ? 19.447 -9.991 -16.294 1.00 94.62 93 THR A O 1
ATOM 769 N N . ILE A 1 94 ? 18.762 -7.927 -15.732 1.00 95.12 94 ILE A N 1
ATOM 770 C CA . ILE A 1 94 ? 19.171 -7.999 -14.318 1.00 95.12 94 ILE A CA 1
ATOM 771 C C . ILE A 1 94 ? 18.023 -8.503 -1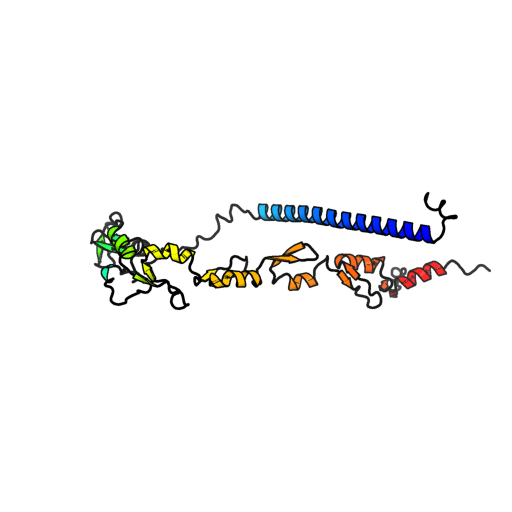3.436 1.00 95.12 94 ILE A C 1
ATOM 773 O O . ILE A 1 94 ? 18.231 -9.387 -12.616 1.00 95.12 94 ILE A O 1
ATOM 777 N N . CYS A 1 95 ? 16.826 -7.914 -13.556 1.00 95.56 95 CYS A N 1
ATOM 778 C CA . CYS A 1 95 ? 15.674 -8.300 -12.727 1.00 95.56 95 CYS A CA 1
ATOM 779 C C . CYS A 1 95 ? 14.660 -9.194 -13.447 1.00 95.56 95 CYS A C 1
ATOM 781 O O . CYS A 1 95 ? 13.738 -9.670 -12.800 1.00 95.56 95 CYS A O 1
ATOM 783 N N . HIS A 1 96 ? 14.812 -9.409 -14.756 1.00 94.38 96 HIS A N 1
ATOM 784 C CA . HIS A 1 96 ? 13.924 -10.216 -15.607 1.00 94.38 96 HIS A CA 1
ATOM 785 C C . HIS A 1 96 ? 12.473 -9.708 -15.735 1.00 94.38 96 HIS A C 1
ATOM 787 O O . HIS A 1 96 ? 11.648 -10.353 -16.381 1.00 94.38 96 HIS A O 1
ATOM 793 N N . LEU A 1 97 ? 12.191 -8.518 -15.201 1.00 95.06 97 LEU A N 1
ATOM 794 C CA . LEU A 1 97 ? 10.920 -7.794 -15.303 1.00 95.06 97 LEU A CA 1
ATOM 795 C C . LEU A 1 97 ? 10.935 -6.791 -16.468 1.00 95.06 97 LEU A C 1
ATOM 797 O O . LEU A 1 97 ? 11.997 -6.514 -17.035 1.00 95.06 97 LEU A O 1
ATOM 801 N N . PHE A 1 98 ? 9.784 -6.211 -16.818 1.00 95.75 98 PHE A N 1
ATOM 802 C CA . PHE A 1 98 ? 9.719 -5.171 -17.854 1.00 95.75 98 PHE A CA 1
ATOM 803 C C . PHE A 1 98 ? 10.512 -3.927 -17.444 1.00 95.75 98 PHE A C 1
ATOM 805 O O . PHE A 1 98 ? 10.526 -3.543 -16.276 1.00 95.75 98 PHE A O 1
ATOM 812 N N . LEU A 1 99 ? 11.200 -3.295 -18.392 1.00 96.50 99 LEU A N 1
ATOM 813 C CA . LEU A 1 99 ? 12.096 -2.175 -18.102 1.00 96.50 99 LEU A CA 1
ATOM 814 C C . LEU A 1 99 ? 11.339 -0.983 -17.485 1.00 96.50 99 LEU A C 1
ATOM 816 O O . LEU A 1 99 ? 10.386 -0.472 -18.062 1.00 96.50 99 LEU A O 1
ATOM 820 N N . ARG A 1 100 ? 11.792 -0.515 -16.318 1.00 95.19 100 ARG A N 1
ATOM 821 C CA . ARG A 1 100 ? 11.263 0.667 -15.619 1.00 95.19 100 ARG A CA 1
ATOM 822 C C . ARG A 1 100 ? 12.314 1.764 -15.593 1.00 95.19 100 ARG A C 1
ATOM 824 O O . ARG A 1 100 ? 13.456 1.490 -15.217 1.00 95.19 100 ARG A O 1
ATOM 831 N N . GLU A 1 101 ? 11.922 2.986 -15.957 1.00 94.25 101 GLU A N 1
ATOM 832 C CA . GLU A 1 101 ? 12.833 4.131 -16.074 1.00 94.25 101 GLU A CA 1
ATOM 833 C C . GLU A 1 101 ? 14.065 3.737 -16.889 1.00 94.25 101 GLU A C 1
ATOM 835 O O . GLU A 1 101 ? 15.185 3.634 -16.382 1.00 94.25 101 GLU A O 1
ATOM 840 N N . THR A 1 102 ? 13.836 3.392 -18.152 1.00 96.25 102 THR A N 1
ATOM 841 C CA . THR A 1 102 ? 14.839 2.675 -18.944 1.00 96.25 102 THR A CA 1
ATOM 842 C C . THR A 1 102 ? 16.105 3.511 -19.145 1.00 96.25 102 THR A C 1
ATOM 844 O O . THR A 1 102 ? 16.051 4.642 -19.628 1.00 96.25 102 THR A O 1
ATOM 847 N N . HIS A 1 103 ? 17.264 2.944 -18.813 1.00 96.31 103 HIS A N 1
ATOM 848 C CA . HIS A 1 103 ? 18.579 3.523 -19.083 1.00 96.31 103 HIS A CA 1
ATOM 849 C C . HIS A 1 103 ? 19.384 2.589 -19.975 1.00 96.31 103 HIS A C 1
ATOM 851 O O . HIS A 1 103 ? 19.363 1.369 -19.797 1.00 96.31 103 HIS A O 1
ATOM 857 N N . SER A 1 104 ? 20.128 3.170 -20.910 1.00 97.00 104 SER A N 1
ATOM 858 C CA . SER A 1 104 ? 20.975 2.424 -21.826 1.00 97.00 104 SER A CA 1
ATOM 859 C C . SER A 1 104 ? 22.445 2.768 -21.649 1.00 97.00 104 SER A C 1
ATOM 861 O O . SER A 1 104 ? 22.829 3.911 -21.386 1.00 97.00 104 SER A O 1
ATOM 863 N N . THR A 1 105 ? 23.277 1.742 -21.785 1.00 97.38 105 THR A N 1
ATOM 864 C CA . THR A 1 105 ? 24.730 1.888 -21.858 1.00 97.38 105 THR A CA 1
ATOM 865 C C . THR A 1 105 ? 25.148 2.348 -23.265 1.00 97.38 105 THR A C 1
ATOM 867 O O . THR A 1 105 ? 24.382 2.202 -24.224 1.00 97.38 105 THR A O 1
ATOM 870 N N . PRO A 1 106 ? 26.379 2.867 -23.443 1.00 97.06 106 PRO A N 1
ATOM 871 C CA . PRO A 1 106 ? 26.930 3.185 -24.766 1.00 97.06 106 PRO A CA 1
ATOM 872 C C . PRO A 1 106 ? 26.957 2.005 -25.746 1.00 97.06 106 PRO A C 1
ATOM 874 O O . PRO A 1 106 ? 26.912 2.225 -26.946 1.00 97.06 106 PRO A O 1
ATOM 877 N N . CYS A 1 107 ? 26.976 0.765 -25.246 1.00 96.56 107 CYS A N 1
ATOM 878 C CA . CYS A 1 107 ? 26.857 -0.450 -26.056 1.00 96.56 107 CYS A CA 1
ATOM 879 C C . CYS A 1 107 ? 25.399 -0.856 -26.351 1.00 96.56 107 CYS A C 1
ATOM 881 O O . CYS A 1 107 ? 25.131 -2.007 -26.683 1.00 96.56 107 CYS A O 1
ATOM 883 N N . HIS A 1 108 ? 24.452 0.075 -26.195 1.00 94.94 108 HIS A N 1
ATOM 884 C CA . HIS A 1 108 ? 23.038 -0.031 -26.580 1.00 94.94 108 HIS A CA 1
ATOM 885 C C . HIS A 1 108 ? 22.193 -1.093 -25.856 1.00 94.94 108 HIS A C 1
ATOM 887 O O . HIS A 1 108 ? 21.061 -1.347 -26.258 1.00 94.94 108 HIS A O 1
ATOM 893 N N . HIS A 1 109 ? 22.673 -1.660 -24.747 1.00 96.69 109 HIS A N 1
ATOM 894 C CA . HIS A 1 109 ? 21.853 -2.525 -23.894 1.00 96.69 109 HIS A CA 1
ATOM 895 C C . HIS A 1 109 ? 21.025 -1.688 -22.916 1.00 96.69 109 HIS A C 1
ATOM 897 O O . HIS A 1 109 ? 21.507 -0.678 -22.400 1.00 96.69 109 HIS A O 1
ATOM 903 N N . ALA A 1 110 ? 19.778 -2.095 -22.677 1.00 96.69 110 ALA A N 1
ATOM 904 C CA . ALA A 1 110 ? 18.812 -1.376 -21.854 1.00 96.69 110 ALA A CA 1
ATOM 905 C C . ALA A 1 110 ? 18.543 -2.096 -20.524 1.00 96.69 110 ALA A C 1
ATOM 907 O O . ALA A 1 110 ? 18.429 -3.320 -20.470 1.00 96.69 110 ALA A O 1
ATOM 908 N N . PHE A 1 111 ? 18.420 -1.318 -19.449 1.00 97.12 111 PHE A N 1
ATOM 909 C CA . PHE A 1 111 ? 18.213 -1.797 -18.083 1.00 97.12 111 PHE A CA 1
ATOM 910 C C . PHE A 1 111 ? 17.273 -0.856 -17.326 1.00 97.12 111 PHE A C 1
ATOM 912 O O . PHE A 1 111 ? 17.150 0.320 -17.676 1.00 97.12 111 PHE A O 1
ATOM 919 N N . CYS A 1 112 ? 16.656 -1.334 -16.243 1.00 97.44 112 CYS A N 1
ATOM 920 C CA . CYS A 1 112 ? 15.982 -0.430 -15.311 1.00 97.44 112 CYS A CA 1
ATOM 921 C C . CYS A 1 112 ? 17.012 0.488 -14.645 1.00 97.44 112 CYS A C 1
ATOM 923 O O . CYS A 1 112 ? 18.114 0.025 -14.316 1.00 97.44 112 CYS A O 1
ATOM 925 N N . ARG A 1 113 ? 16.643 1.745 -14.366 1.00 95.25 113 ARG A N 1
ATOM 926 C CA . ARG A 1 113 ? 17.505 2.691 -13.637 1.00 95.25 113 ARG A CA 1
ATOM 927 C C . ARG A 1 113 ? 18.058 2.069 -12.354 1.00 95.25 113 ARG A C 1
ATOM 929 O O . ARG A 1 113 ? 19.274 1.996 -12.182 1.00 95.25 113 ARG A O 1
ATOM 936 N N . GLY A 1 114 ? 17.170 1.582 -11.485 1.00 93.94 114 GLY A N 1
ATOM 937 C CA . GLY A 1 114 ? 17.534 1.000 -10.192 1.00 93.94 114 GLY A CA 1
ATOM 938 C C . GLY A 1 114 ? 18.495 -0.184 -10.322 1.00 93.94 114 GLY A C 1
ATOM 939 O O . GLY A 1 114 ? 19.525 -0.234 -9.648 1.00 93.94 114 GLY A O 1
ATOM 940 N N . CYS A 1 115 ? 18.218 -1.094 -11.261 1.00 95.94 115 CYS A N 1
ATOM 941 C CA . CYS A 1 115 ? 19.055 -2.266 -11.514 1.00 95.94 115 CYS A CA 1
ATOM 942 C C . CYS A 1 115 ? 20.471 -1.893 -11.978 1.00 95.94 115 CYS A C 1
ATOM 944 O O . CYS A 1 115 ? 21.447 -2.417 -11.441 1.00 95.94 115 CYS A O 1
ATOM 946 N N . LEU A 1 116 ? 20.598 -0.984 -12.951 1.00 94.94 116 LEU A N 1
ATOM 947 C CA . LEU A 1 116 ? 21.902 -0.590 -13.491 1.00 94.94 116 LEU A CA 1
ATOM 948 C C . LEU A 1 116 ? 22.735 0.192 -12.468 1.00 94.94 116 LEU A C 1
ATOM 950 O O . LEU A 1 116 ? 23.949 0.002 -12.385 1.00 94.94 116 LEU A O 1
ATOM 954 N N . MET A 1 117 ? 22.097 1.048 -11.665 1.00 93.31 117 MET A N 1
ATOM 955 C CA . MET A 1 117 ? 22.783 1.791 -10.604 1.00 93.31 117 MET A CA 1
ATOM 956 C C . MET A 1 117 ? 23.302 0.854 -9.512 1.00 93.31 117 MET A C 1
ATOM 958 O O . MET A 1 117 ? 24.479 0.938 -9.159 1.00 93.31 117 MET A O 1
ATOM 962 N N . LYS A 1 118 ? 22.477 -0.096 -9.052 1.00 93.62 118 LYS A N 1
ATOM 963 C CA . LYS A 1 118 ? 22.890 -1.117 -8.077 1.00 93.62 118 LYS A CA 1
ATOM 964 C C . LYS A 1 118 ? 24.043 -1.972 -8.613 1.00 93.62 118 LYS A C 1
ATOM 966 O O . LYS A 1 118 ? 25.032 -2.175 -7.915 1.00 93.62 118 LYS A O 1
ATOM 971 N N . TRP A 1 119 ? 23.979 -2.385 -9.880 1.00 94.44 119 TRP A N 1
ATOM 972 C CA . TRP A 1 119 ? 25.075 -3.094 -10.547 1.00 94.44 119 TRP A CA 1
ATOM 973 C C . TRP A 1 119 ? 26.379 -2.283 -10.557 1.00 94.44 119 TRP A C 1
ATOM 975 O O . TRP A 1 119 ? 27.432 -2.789 -10.174 1.00 94.44 119 TRP A O 1
ATOM 985 N N . ASN A 1 120 ? 26.318 -1.003 -10.938 1.00 93.12 120 ASN A N 1
ATOM 986 C CA . ASN A 1 120 ? 27.489 -0.123 -10.962 1.00 93.12 120 ASN A CA 1
ATOM 987 C C . ASN A 1 120 ? 28.106 0.098 -9.576 1.00 93.12 120 ASN A C 1
ATOM 989 O O . ASN A 1 120 ? 29.322 0.266 -9.479 1.00 93.12 120 ASN A O 1
ATOM 993 N N . GLN A 1 121 ? 27.291 0.125 -8.522 1.00 92.19 121 GLN A N 1
ATOM 994 C CA . GLN A 1 121 ? 27.765 0.249 -7.142 1.00 92.19 121 GLN A CA 1
ATOM 995 C C . GLN A 1 121 ? 28.465 -1.028 -6.666 1.00 92.19 121 GLN A C 1
ATOM 997 O O . GLN A 1 121 ? 29.491 -0.948 -5.999 1.00 92.19 121 GLN A O 1
ATOM 1002 N N . GLN A 1 122 ? 27.935 -2.196 -7.036 1.00 91.25 122 GLN A N 1
ATOM 1003 C CA . GLN A 1 122 ? 28.434 -3.492 -6.572 1.00 91.25 122 GLN A CA 1
ATOM 1004 C C . GLN A 1 122 ? 29.661 -3.988 -7.343 1.00 91.25 122 GLN A C 1
ATOM 1006 O O . GLN A 1 122 ? 30.514 -4.666 -6.775 1.00 91.25 122 GLN A O 1
ATOM 1011 N N . GLN A 1 123 ? 29.768 -3.676 -8.636 1.00 89.44 123 GLN A N 1
ATOM 1012 C CA . GLN A 1 123 ? 30.866 -4.170 -9.464 1.00 89.44 123 GLN A CA 1
ATOM 1013 C C . GLN A 1 123 ? 32.109 -3.280 -9.359 1.00 89.44 123 GLN A C 1
ATOM 1015 O O . GLN A 1 123 ? 31.987 -2.054 -9.448 1.00 89.44 123 GLN A O 1
ATOM 1020 N N . PRO A 1 124 ? 33.324 -3.847 -9.252 1.00 89.25 124 PRO A N 1
ATOM 1021 C CA . PRO A 1 124 ? 34.550 -3.061 -9.269 1.00 89.25 124 PRO A CA 1
ATOM 1022 C C . PRO A 1 124 ? 34.742 -2.383 -10.631 1.00 89.25 124 PRO A C 1
ATOM 1024 O O . PRO A 1 124 ? 34.409 -2.929 -11.684 1.00 89.25 124 PRO A O 1
ATOM 1027 N N . SER A 1 125 ? 35.291 -1.170 -10.612 1.00 93.06 125 SER A N 1
ATOM 1028 C CA . SER A 1 125 ? 35.755 -0.518 -11.839 1.00 93.06 125 SER A CA 1
ATOM 1029 C C . SER A 1 125 ? 37.132 -1.048 -12.236 1.00 93.06 125 SER A C 1
ATOM 1031 O O . SER A 1 125 ? 37.923 -1.436 -11.379 1.00 93.06 125 SER A O 1
ATOM 1033 N N . ASN A 1 126 ? 37.459 -1.011 -13.528 1.00 91.81 126 ASN A N 1
ATOM 1034 C CA . ASN A 1 126 ? 38.845 -1.211 -13.958 1.00 91.81 126 ASN A CA 1
ATOM 1035 C C . ASN A 1 126 ? 39.726 0.011 -13.608 1.00 91.81 126 ASN A C 1
ATOM 1037 O O . ASN A 1 126 ? 39.225 1.037 -13.148 1.00 91.81 126 ASN A O 1
ATOM 1041 N N . ALA A 1 127 ? 41.032 -0.062 -13.890 1.00 92.00 127 ALA A N 1
ATOM 1042 C CA . ALA A 1 127 ? 41.988 1.022 -13.615 1.00 92.00 127 ALA A CA 1
ATOM 1043 C C . ALA A 1 127 ? 41.630 2.379 -14.263 1.00 92.00 127 ALA A C 1
ATOM 1045 O O . ALA A 1 127 ? 42.115 3.418 -13.831 1.00 92.00 127 ALA A O 1
ATOM 1046 N N . ARG A 1 128 ? 40.773 2.382 -15.293 1.00 92.19 128 ARG A N 1
ATOM 1047 C CA . ARG A 1 128 ? 40.282 3.586 -15.984 1.00 92.19 128 ARG A CA 1
ATOM 1048 C C . ARG A 1 128 ? 38.923 4.068 -15.459 1.00 92.19 128 ARG A C 1
ATOM 1050 O O . ARG A 1 128 ? 38.308 4.933 -16.071 1.00 92.19 128 ARG A O 1
ATOM 1057 N N . GLY A 1 129 ? 38.419 3.484 -14.373 1.00 93.19 129 GLY A N 1
ATOM 1058 C CA . GLY A 1 129 ? 37.112 3.813 -13.805 1.00 93.19 129 GLY A CA 1
ATOM 1059 C C . GLY A 1 129 ? 35.913 3.217 -14.557 1.00 93.19 129 GLY A C 1
ATOM 1060 O O . GLY A 1 129 ? 34.778 3.484 -14.168 1.00 93.19 129 GLY A O 1
ATOM 1061 N N . LEU A 1 130 ? 36.129 2.394 -15.591 1.00 95.31 130 LEU A N 1
ATOM 1062 C CA . LEU A 1 130 ? 35.053 1.836 -16.421 1.00 95.31 130 LEU A CA 1
ATOM 1063 C C . LEU A 1 130 ? 34.373 0.639 -15.741 1.00 95.31 130 LEU A C 1
ATOM 1065 O O . LEU A 1 130 ? 35.042 -0.168 -15.089 1.00 95.31 130 LEU A O 1
ATOM 1069 N N . LYS A 1 131 ? 33.062 0.499 -15.957 1.00 95.81 131 LYS A N 1
ATOM 1070 C CA . LYS A 1 131 ? 32.223 -0.627 -15.502 1.00 95.81 131 LYS A CA 1
ATOM 1071 C C . LYS A 1 131 ? 31.947 -1.597 -16.650 1.00 95.81 131 LYS A C 1
ATOM 1073 O O . LYS A 1 131 ? 32.152 -1.241 -17.805 1.00 95.81 131 LYS A O 1
ATOM 1078 N N . ARG A 1 132 ? 31.488 -2.814 -16.345 1.00 95.94 132 ARG A N 1
ATOM 1079 C CA . ARG A 1 132 ? 31.143 -3.848 -17.340 1.00 95.94 132 ARG A CA 1
ATOM 1080 C C . ARG A 1 132 ? 29.638 -3.941 -17.547 1.00 95.94 132 ARG A C 1
ATOM 1082 O O . ARG A 1 132 ? 28.889 -3.964 -16.573 1.00 95.94 132 ARG A O 1
ATOM 1089 N N . CYS A 1 133 ? 29.206 -4.004 -18.804 1.00 96.75 133 CYS A N 1
ATOM 1090 C CA . CYS A 1 133 ? 27.802 -4.183 -19.172 1.00 96.75 133 CYS A CA 1
ATOM 1091 C C . CYS A 1 133 ? 27.302 -5.560 -18.706 1.00 96.75 133 CYS A C 1
ATOM 1093 O O . CYS A 1 133 ? 27.923 -6.557 -19.071 1.00 96.75 133 CYS A O 1
ATOM 1095 N N . PRO A 1 134 ? 26.183 -5.647 -17.964 1.00 95.50 134 PRO A N 1
ATOM 1096 C CA . PRO A 1 134 ? 25.617 -6.929 -17.543 1.00 95.50 134 PRO A CA 1
ATOM 1097 C C . PRO A 1 134 ? 25.254 -7.868 -18.704 1.00 95.50 134 PRO A C 1
ATOM 1099 O O . PRO A 1 134 ? 25.307 -9.079 -18.536 1.00 95.50 134 PRO A O 1
ATOM 1102 N N . SER A 1 135 ? 24.881 -7.331 -19.872 1.00 95.69 135 SER A N 1
ATOM 1103 C CA . SER A 1 135 ? 24.409 -8.144 -21.005 1.00 95.69 135 SER A CA 1
ATOM 1104 C C . SER A 1 135 ? 25.530 -8.609 -21.938 1.00 95.69 135 SER A C 1
ATOM 1106 O O . SER A 1 135 ? 25.506 -9.749 -22.385 1.00 95.69 135 SER A O 1
ATOM 1108 N N . CYS A 1 136 ? 26.512 -7.751 -22.241 1.00 96.25 136 CYS A N 1
ATOM 1109 C CA . CYS A 1 136 ? 27.569 -8.052 -23.221 1.00 96.25 136 CYS A CA 1
ATOM 1110 C C . CYS A 1 136 ? 28.995 -8.024 -22.656 1.00 96.25 136 CYS A C 1
ATOM 1112 O O . CYS A 1 136 ? 29.949 -8.249 -23.395 1.00 96.25 136 CYS A O 1
ATOM 1114 N N . ASN A 1 137 ? 29.163 -7.721 -21.364 1.00 95.25 137 ASN A N 1
ATOM 1115 C CA . ASN A 1 137 ? 30.454 -7.626 -20.675 1.00 95.25 137 ASN A CA 1
ATOM 1116 C C . ASN A 1 137 ? 31.421 -6.544 -21.218 1.00 95.25 137 ASN A C 1
ATOM 1118 O O . ASN A 1 137 ? 32.574 -6.457 -20.789 1.00 95.25 137 ASN A O 1
ATOM 1122 N N . GLU A 1 138 ? 30.963 -5.683 -22.130 1.00 96.81 138 GLU A N 1
ATOM 1123 C CA . GLU A 1 138 ? 31.748 -4.566 -22.660 1.00 96.81 138 GLU A CA 1
ATOM 1124 C C . GLU A 1 138 ? 31.991 -3.492 -21.589 1.00 96.81 138 GLU A C 1
ATOM 1126 O O . GLU A 1 138 ? 31.126 -3.222 -20.750 1.00 96.81 138 GLU A O 1
ATOM 1131 N N . HIS A 1 139 ? 33.173 -2.868 -21.611 1.00 96.44 139 HIS A N 1
ATOM 1132 C CA . HIS A 1 139 ? 33.507 -1.800 -20.672 1.00 96.44 139 HIS A CA 1
ATOM 1133 C C . HIS A 1 139 ? 32.899 -0.467 -21.119 1.00 96.44 139 HIS A C 1
ATOM 1135 O O . HIS A 1 139 ? 33.124 -0.033 -22.244 1.00 96.44 139 HIS A O 1
ATOM 1141 N N . TYR A 1 140 ? 32.214 0.230 -20.216 1.00 96.75 140 TYR A N 1
ATOM 1142 C CA . TYR A 1 140 ? 31.653 1.555 -20.466 1.00 96.75 140 TYR A CA 1
ATOM 1143 C C . TYR A 1 140 ? 31.949 2.531 -19.324 1.00 96.75 140 TYR A C 1
ATOM 1145 O O . TYR A 1 140 ? 32.182 2.141 -18.178 1.00 96.75 140 TYR A O 1
ATOM 1153 N N . ASP A 1 141 ? 31.934 3.822 -19.652 1.00 95.81 141 ASP A N 1
ATOM 1154 C CA . ASP A 1 141 ? 31.992 4.906 -18.672 1.00 95.81 141 ASP A CA 1
ATOM 1155 C C . ASP A 1 141 ? 30.586 5.130 -18.083 1.00 95.81 141 ASP A C 1
ATOM 1157 O O . ASP A 1 141 ? 29.674 5.477 -18.842 1.00 95.81 141 ASP A O 1
ATOM 1161 N N . PRO A 1 142 ? 30.375 4.958 -16.763 1.00 93.75 142 PRO A N 1
ATOM 1162 C CA . PRO A 1 142 ? 29.079 5.194 -16.122 1.00 93.75 142 PRO A CA 1
ATOM 1163 C C . PRO A 1 142 ? 28.515 6.598 -16.351 1.00 93.75 142 PRO A C 1
ATOM 1165 O O . PRO A 1 142 ? 27.301 6.775 -16.327 1.00 93.75 142 PRO A O 1
ATOM 1168 N N . LYS A 1 143 ? 29.372 7.591 -16.620 1.00 93.94 143 LYS A N 1
ATOM 1169 C CA . LYS A 1 143 ? 28.948 8.966 -16.925 1.00 93.94 143 LYS A CA 1
ATOM 1170 C C . LYS A 1 143 ? 28.290 9.103 -18.301 1.00 93.94 143 LYS A C 1
ATOM 1172 O O . LYS A 1 143 ? 27.667 10.121 -18.571 1.00 93.94 143 LYS A O 1
ATOM 1177 N N . LYS A 1 144 ? 28.433 8.096 -19.169 1.00 96.06 144 LYS A N 1
ATOM 1178 C CA . LYS A 1 144 ? 27.847 8.050 -20.518 1.00 96.06 144 LYS A CA 1
ATOM 1179 C C . LYS A 1 144 ? 26.577 7.196 -20.597 1.00 96.06 144 LYS A C 1
ATOM 1181 O O . LYS A 1 144 ? 26.105 6.916 -21.696 1.00 96.06 144 LYS A O 1
ATOM 1186 N N . ILE A 1 145 ? 26.039 6.752 -19.460 1.00 96.06 145 ILE A N 1
ATOM 1187 C CA . ILE A 1 145 ? 24.697 6.160 -19.405 1.00 96.06 145 ILE A CA 1
ATOM 1188 C C . ILE A 1 145 ? 23.686 7.249 -19.774 1.00 96.06 145 ILE A C 1
ATOM 1190 O O . ILE A 1 145 ? 23.778 8.371 -19.281 1.00 96.06 145 ILE A O 1
ATOM 1194 N N . TYR A 1 146 ? 22.706 6.910 -20.607 1.00 95.88 146 TYR A N 1
ATOM 1195 C CA . TYR A 1 146 ? 21.650 7.833 -21.018 1.00 95.88 146 TYR A CA 1
ATOM 1196 C C . TYR A 1 146 ? 20.265 7.242 -20.761 1.00 95.88 146 TYR A C 1
ATOM 1198 O O . TYR A 1 146 ? 20.077 6.024 -20.748 1.00 95.88 146 TYR A O 1
ATOM 1206 N N . VAL A 1 147 ? 19.285 8.121 -20.556 1.00 96.62 147 VAL A N 1
ATOM 1207 C CA . VAL A 1 147 ? 17.873 7.741 -20.450 1.00 96.62 147 VAL A CA 1
ATOM 1208 C C . VAL A 1 147 ? 17.380 7.314 -21.830 1.00 96.62 147 VAL A C 1
ATOM 1210 O O . VAL A 1 147 ? 17.508 8.063 -22.799 1.00 96.62 147 VAL A O 1
ATOM 1213 N N . ASN A 1 148 ? 16.793 6.125 -21.928 1.00 96.12 148 ASN A N 1
ATOM 1214 C CA . ASN A 1 148 ? 16.237 5.601 -23.169 1.00 96.12 148 ASN A CA 1
ATOM 1215 C C . ASN A 1 148 ? 14.714 5.781 -23.187 1.00 96.12 148 ASN A C 1
ATOM 1217 O O . ASN A 1 148 ? 13.947 4.846 -22.960 1.00 96.12 148 ASN A O 1
ATOM 1221 N N . GLY A 1 149 ? 14.278 7.013 -23.461 1.00 95.56 149 GLY A N 1
ATOM 1222 C CA . GLY A 1 149 ? 12.856 7.369 -23.478 1.00 95.56 149 GLY A CA 1
ATOM 1223 C C . GLY A 1 149 ? 12.043 6.688 -24.586 1.00 95.56 149 GLY A C 1
ATOM 1224 O O . GLY A 1 149 ? 10.824 6.599 -24.472 1.00 95.56 149 GLY A O 1
ATOM 1225 N N . VAL A 1 150 ? 12.692 6.193 -25.647 1.00 95.31 150 VAL A N 1
ATOM 1226 C CA . VAL A 1 150 ? 12.016 5.437 -26.713 1.00 95.31 150 VAL A CA 1
ATOM 1227 C C . VAL A 1 150 ? 11.584 4.073 -26.188 1.00 95.31 150 VAL A C 1
ATOM 1229 O O . VAL A 1 150 ? 10.406 3.743 -26.275 1.00 95.31 150 VAL A O 1
ATOM 1232 N N . VAL A 1 151 ? 12.510 3.320 -25.587 1.00 95.06 151 VAL A N 1
ATOM 1233 C CA . VAL A 1 151 ? 12.195 2.009 -25.001 1.00 95.06 151 VAL A CA 1
ATOM 1234 C C . VAL A 1 151 ? 11.247 2.157 -23.812 1.00 95.06 151 VAL A C 1
ATOM 1236 O O . VAL A 1 151 ? 10.312 1.377 -23.690 1.00 95.06 151 VAL A O 1
ATOM 1239 N N . ASP A 1 152 ? 11.411 3.195 -22.987 1.00 94.38 152 ASP A N 1
ATOM 1240 C CA . ASP A 1 152 ? 10.490 3.473 -21.878 1.00 94.38 152 ASP A CA 1
ATOM 1241 C C . ASP A 1 152 ? 9.046 3.690 -22.367 1.00 94.38 152 ASP A C 1
ATOM 1243 O O . ASP A 1 152 ? 8.099 3.145 -21.800 1.00 94.38 152 ASP A O 1
ATOM 1247 N N . ARG A 1 153 ? 8.876 4.424 -23.476 1.00 95.56 153 ARG A N 1
ATOM 1248 C CA . ARG A 1 153 ? 7.574 4.617 -24.123 1.00 95.56 153 ARG A CA 1
ATOM 1249 C C . ARG A 1 153 ? 7.024 3.317 -24.712 1.00 95.56 153 ARG A C 1
ATOM 1251 O O . ARG A 1 153 ? 5.833 3.073 -24.565 1.00 95.56 153 ARG A O 1
ATOM 1258 N N . MET A 1 154 ? 7.870 2.500 -25.343 1.00 95.50 154 MET A N 1
ATOM 1259 C CA . MET A 1 154 ? 7.466 1.194 -25.880 1.00 95.50 154 MET A CA 1
ATOM 1260 C C . MET A 1 154 ? 6.965 0.270 -24.768 1.00 95.50 154 MET A C 1
ATOM 1262 O O . MET A 1 154 ? 5.876 -0.276 -24.871 1.00 95.50 154 MET A O 1
ATOM 1266 N N . VAL A 1 155 ? 7.697 0.155 -23.655 1.00 95.62 155 VAL A N 1
ATOM 1267 C CA . VAL A 1 155 ? 7.253 -0.637 -22.493 1.00 95.62 155 VAL A CA 1
ATOM 1268 C C . VAL A 1 155 ? 5.889 -0.158 -21.999 1.00 95.62 155 VAL A C 1
ATOM 1270 O O . VAL A 1 155 ? 5.001 -0.963 -21.740 1.00 95.62 155 VAL A O 1
ATOM 1273 N N . LYS A 1 156 ? 5.716 1.161 -21.885 1.00 95.19 156 LYS A N 1
ATOM 1274 C CA . LYS A 1 156 ? 4.508 1.775 -21.329 1.00 95.19 156 LYS A CA 1
ATOM 1275 C C . LYS A 1 156 ? 3.277 1.658 -22.228 1.00 95.19 156 LYS A C 1
ATOM 1277 O O . LYS A 1 156 ? 2.182 1.477 -21.701 1.00 95.19 156 LYS A O 1
ATOM 1282 N N . ASN A 1 157 ? 3.452 1.758 -23.545 1.00 95.44 157 ASN A N 1
ATOM 1283 C CA . ASN A 1 157 ? 2.351 1.855 -24.507 1.00 95.44 157 ASN A CA 1
ATOM 1284 C C . ASN A 1 157 ? 2.120 0.581 -25.328 1.00 95.44 157 ASN A C 1
ATOM 1286 O O . ASN A 1 157 ? 1.016 0.379 -25.825 1.00 95.44 157 ASN A O 1
ATOM 1290 N N . ASP A 1 158 ? 3.119 -0.280 -25.491 1.00 93.12 158 ASP A N 1
ATOM 1291 C CA . ASP A 1 158 ? 3.036 -1.409 -26.426 1.00 93.12 158 ASP A CA 1
ATOM 1292 C C . ASP A 1 158 ? 2.878 -2.757 -25.718 1.00 93.12 158 ASP A C 1
ATOM 1294 O O . ASP A 1 158 ? 2.776 -3.774 -26.398 1.00 93.12 158 ASP A O 1
ATOM 1298 N N . ILE A 1 159 ? 2.846 -2.778 -24.378 1.00 94.19 159 ILE A N 1
ATOM 1299 C CA . ILE A 1 159 ? 2.636 -3.981 -23.562 1.00 94.19 159 ILE A CA 1
ATOM 1300 C C . ILE A 1 159 ? 1.258 -3.920 -22.910 1.00 94.19 159 ILE A C 1
ATOM 1302 O O . ILE A 1 159 ? 0.966 -2.981 -22.165 1.00 94.19 159 ILE A O 1
ATOM 1306 N N . ASP A 1 160 ? 0.442 -4.945 -23.158 1.00 95.00 160 ASP A N 1
ATOM 1307 C CA . ASP A 1 160 ? -0.872 -5.078 -22.539 1.00 95.00 160 ASP A CA 1
ATOM 1308 C C . ASP A 1 160 ? -0.765 -6.021 -21.333 1.00 95.00 160 ASP A C 1
ATOM 1310 O O . ASP A 1 160 ? -0.342 -7.178 -21.434 1.00 95.00 160 ASP A O 1
ATOM 1314 N N . VAL A 1 161 ? -1.137 -5.505 -20.168 1.00 95.81 161 VAL A N 1
ATOM 1315 C CA . VAL A 1 161 ? -0.975 -6.143 -18.863 1.00 95.81 161 VAL A CA 1
ATOM 1316 C C . VAL A 1 161 ? -2.302 -6.278 -18.128 1.00 95.81 161 VAL A C 1
ATOM 1318 O O . VAL A 1 161 ? -3.266 -5.557 -18.387 1.00 95.81 161 VAL A O 1
ATOM 1321 N N . LYS A 1 162 ? -2.343 -7.221 -17.189 1.00 95.94 162 LYS A N 1
ATOM 1322 C CA . LYS A 1 162 ? -3.438 -7.396 -16.235 1.00 95.94 162 LYS A CA 1
ATOM 1323 C C . LYS A 1 162 ? -3.065 -6.752 -14.902 1.00 95.94 162 LYS A C 1
ATOM 1325 O O . LYS A 1 162 ? -1.888 -6.704 -14.542 1.00 95.94 162 LYS A O 1
ATOM 1330 N N . CYS A 1 163 ? -4.070 -6.308 -14.151 1.00 95.50 163 CYS A N 1
ATOM 1331 C CA . CYS A 1 163 ? -3.878 -5.860 -12.772 1.00 95.50 163 CYS A CA 1
ATOM 1332 C C . CYS A 1 163 ? -3.163 -6.951 -11.939 1.00 95.50 163 CYS A C 1
ATOM 1334 O O . CYS A 1 163 ? -3.518 -8.125 -12.066 1.00 95.50 163 CYS A O 1
ATOM 1336 N N . PRO A 1 164 ? -2.220 -6.613 -11.039 1.00 92.62 164 PRO A N 1
ATOM 1337 C CA . PRO A 1 164 ? -1.627 -7.586 -10.116 1.00 92.62 164 PRO A CA 1
ATOM 1338 C C . PRO A 1 164 ? -2.664 -8.322 -9.254 1.00 92.62 164 PRO A C 1
ATOM 1340 O O . PRO A 1 164 ? -2.463 -9.474 -8.885 1.00 92.62 164 PRO A O 1
ATOM 1343 N N . GLN A 1 165 ? -3.812 -7.693 -8.983 1.00 93.50 165 GLN A N 1
ATOM 1344 C CA . GLN A 1 165 ? -4.926 -8.300 -8.249 1.00 93.50 165 GLN A CA 1
ATOM 1345 C C . GLN A 1 165 ? -5.891 -9.088 -9.155 1.00 93.50 165 GLN A C 1
ATOM 1347 O O . GLN A 1 165 ? -7.024 -9.351 -8.755 1.00 93.50 165 GLN A O 1
ATOM 1352 N N . HIS A 1 166 ? -5.490 -9.460 -10.377 1.00 91.62 166 HIS A N 1
ATOM 1353 C CA . HIS A 1 166 ? -6.363 -10.175 -11.315 1.00 91.62 166 HIS A CA 1
ATOM 1354 C C . HIS A 1 166 ? -6.849 -11.524 -10.777 1.00 91.62 166 HIS A C 1
ATOM 1356 O O . HIS A 1 166 ? -8.013 -11.877 -10.945 1.00 91.62 166 HIS A O 1
ATOM 1362 N N . GLU A 1 167 ? -5.987 -12.244 -10.055 1.00 89.12 167 GLU A N 1
ATOM 1363 C CA . GLU A 1 167 ? -6.351 -13.498 -9.379 1.00 89.12 167 GLU A CA 1
ATOM 1364 C C . GLU A 1 167 ? -7.368 -13.291 -8.246 1.00 89.12 167 GLU A C 1
ATOM 1366 O O . GLU A 1 167 ? -8.066 -14.223 -7.860 1.00 89.12 167 GLU A O 1
ATOM 1371 N N . LYS A 1 168 ? -7.484 -12.059 -7.736 1.00 86.88 168 LYS A N 1
ATOM 1372 C CA . LYS A 1 168 ? -8.449 -11.647 -6.711 1.00 86.88 168 LYS A CA 1
ATOM 1373 C C . LYS A 1 168 ? -9.639 -10.907 -7.316 1.00 86.88 168 LYS A C 1
ATOM 1375 O O . LYS A 1 168 ? -10.152 -9.990 -6.693 1.00 86.88 168 LYS A O 1
ATOM 1380 N N . GLU A 1 169 ? -10.053 -11.297 -8.519 1.00 91.12 169 GLU A N 1
ATOM 1381 C CA . GLU A 1 169 ? -11.253 -10.807 -9.219 1.00 91.12 169 GLU A CA 1
ATOM 1382 C C . GLU A 1 169 ? -11.133 -9.423 -9.883 1.00 91.12 169 GLU A C 1
ATOM 1384 O O . GLU A 1 169 ? -12.081 -8.976 -10.534 1.00 91.12 169 GLU A O 1
ATOM 1389 N N . CYS A 1 170 ? -9.972 -8.754 -9.837 1.00 95.31 170 CYS A N 1
ATOM 1390 C CA . CYS A 1 170 ? -9.797 -7.525 -10.610 1.00 95.31 170 CYS A CA 1
ATOM 1391 C C . CYS A 1 170 ? -9.752 -7.821 -12.116 1.00 95.31 170 CYS A C 1
ATOM 1393 O O . CYS A 1 170 ? -8.800 -8.397 -12.637 1.00 95.31 170 CYS A O 1
ATOM 1395 N N . GLN A 1 171 ? -10.756 -7.374 -12.861 1.00 95.44 171 GLN A N 1
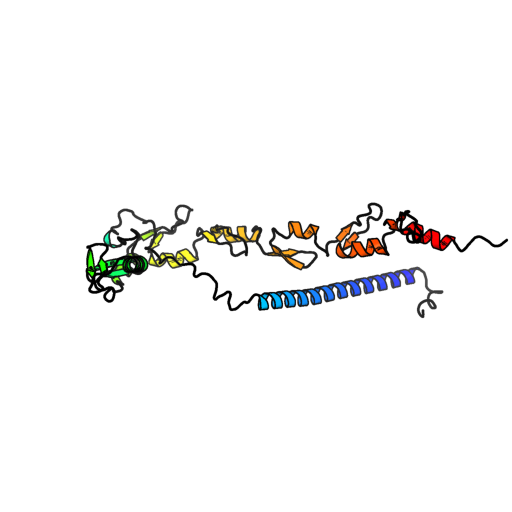ATOM 1396 C CA . GLN A 1 171 ? -10.832 -7.623 -14.305 1.00 95.44 171 GLN A CA 1
ATOM 1397 C C . GLN A 1 171 ? -10.071 -6.597 -15.150 1.00 95.44 171 GLN A C 1
ATOM 1399 O O . GLN A 1 171 ? -10.089 -6.693 -16.375 1.00 95.44 171 GLN A O 1
ATOM 1404 N N . TRP A 1 172 ? -9.410 -5.616 -14.528 1.00 97.12 172 TRP A N 1
ATOM 1405 C CA . TRP A 1 172 ? -8.721 -4.574 -15.275 1.00 97.12 172 TRP A CA 1
ATOM 1406 C C . TRP A 1 172 ? -7.568 -5.144 -16.104 1.00 97.12 172 TRP A C 1
ATOM 1408 O O . TRP A 1 172 ? -6.720 -5.905 -15.622 1.00 97.12 172 TRP A O 1
ATOM 1418 N N . GLN A 1 173 ? -7.563 -4.737 -17.367 1.00 96.75 173 GLN A N 1
ATOM 1419 C CA . GLN A 1 173 ? -6.547 -5.024 -18.361 1.00 96.75 173 GLN A CA 1
ATOM 1420 C C . GLN A 1 173 ? -6.326 -3.748 -19.164 1.00 96.75 173 GLN A C 1
ATOM 1422 O O . GLN A 1 173 ? -7.277 -3.015 -19.442 1.00 96.75 173 GLN A O 1
ATOM 1427 N N . GLY A 1 174 ? -5.085 -3.481 -19.540 1.00 96.00 174 GLY A N 1
ATOM 1428 C CA . GLY A 1 174 ? -4.743 -2.262 -20.255 1.00 96.00 174 GLY A CA 1
ATOM 1429 C C . GLY A 1 174 ? -3.246 -2.124 -20.434 1.00 96.00 174 GLY A C 1
ATOM 1430 O O . GLY A 1 174 ? -2.497 -3.086 -20.277 1.00 96.00 174 GLY A O 1
ATOM 1431 N N . LYS A 1 175 ? -2.799 -0.919 -20.763 1.00 96.25 175 LYS A N 1
ATOM 1432 C CA . LYS A 1 175 ? -1.378 -0.640 -20.961 1.00 96.25 175 LYS A CA 1
ATOM 1433 C C . LYS A 1 175 ? -0.720 -0.285 -19.638 1.00 96.25 175 LYS A C 1
ATOM 1435 O O . LYS A 1 175 ? -1.371 0.217 -18.724 1.00 96.25 175 LYS A O 1
ATOM 1440 N N . ILE A 1 176 ? 0.593 -0.496 -19.539 1.00 95.44 176 ILE A N 1
ATOM 1441 C CA . ILE A 1 176 ? 1.353 -0.140 -18.329 1.00 95.44 176 ILE A CA 1
ATOM 1442 C C . ILE A 1 176 ? 1.196 1.354 -17.994 1.00 95.44 176 ILE A C 1
ATOM 1444 O O . ILE A 1 176 ? 1.132 1.708 -16.819 1.00 95.44 176 ILE A O 1
ATOM 1448 N N . ILE A 1 177 ? 1.100 2.232 -19.000 1.00 95.12 177 ILE A N 1
ATOM 1449 C CA . ILE A 1 177 ? 0.879 3.671 -18.780 1.00 95.12 177 ILE A CA 1
ATOM 1450 C C . ILE A 1 177 ? -0.449 3.977 -18.075 1.00 95.12 177 ILE A C 1
ATOM 1452 O O . ILE A 1 177 ? -0.488 4.861 -17.222 1.00 95.12 177 ILE A O 1
ATOM 1456 N N . ASP A 1 178 ? -1.498 3.216 -18.385 1.00 95.88 178 ASP A N 1
ATOM 1457 C CA . ASP A 1 178 ? -2.853 3.421 -17.867 1.00 95.88 178 ASP A CA 1
ATOM 1458 C C . ASP A 1 178 ? -3.037 2.791 -16.477 1.00 95.88 178 ASP A C 1
ATOM 1460 O O . ASP A 1 178 ? -3.999 3.091 -15.769 1.00 95.88 178 ASP A O 1
ATOM 1464 N N . TYR A 1 179 ? -2.113 1.914 -16.062 1.00 95.06 179 TYR A N 1
ATOM 1465 C CA . TYR A 1 179 ? -2.200 1.219 -14.779 1.00 95.06 179 TYR A CA 1
ATOM 1466 C C . TYR A 1 179 ? -2.220 2.185 -13.594 1.00 95.06 179 TYR A C 1
ATOM 1468 O O . TYR A 1 179 ? -2.943 1.935 -12.637 1.00 95.06 179 TYR A O 1
ATOM 1476 N N . LYS A 1 180 ? -1.480 3.300 -13.655 1.00 91.19 180 LYS A N 1
ATOM 1477 C CA . LYS A 1 180 ? -1.425 4.268 -12.549 1.00 91.19 180 LYS A CA 1
ATOM 1478 C C . LYS A 1 180 ? -2.814 4.820 -12.202 1.00 91.19 180 LYS A C 1
ATOM 1480 O O . LYS A 1 180 ? -3.181 4.882 -11.033 1.00 91.19 180 LYS A O 1
ATOM 1485 N N . ASP A 1 181 ? -3.608 5.148 -13.217 1.00 94.56 181 ASP A N 1
ATOM 1486 C CA . ASP A 1 181 ? -4.965 5.669 -13.027 1.00 94.56 181 ASP A CA 1
ATOM 1487 C C . ASP A 1 181 ? -5.919 4.597 -12.476 1.00 94.56 181 ASP A C 1
ATOM 1489 O O . ASP A 1 181 ? -6.872 4.906 -11.752 1.00 94.56 181 ASP A O 1
ATOM 1493 N N . HIS A 1 182 ? -5.673 3.331 -12.823 1.00 95.25 182 HIS A N 1
ATOM 1494 C CA . HIS A 1 182 ? -6.397 2.189 -12.276 1.00 95.25 182 HIS A CA 1
ATOM 1495 C C . HIS A 1 182 ? -6.004 1.891 -10.824 1.00 95.25 182 HIS A C 1
ATOM 1497 O O . HIS A 1 182 ? -6.888 1.677 -10.001 1.00 95.25 182 HIS A O 1
ATOM 1503 N N . GLU A 1 183 ? -4.714 1.889 -10.496 1.00 92.56 183 GLU A N 1
ATOM 1504 C CA . GLU A 1 183 ? -4.159 1.557 -9.178 1.00 92.56 183 GLU A CA 1
ATOM 1505 C C . GLU A 1 183 ? -4.790 2.395 -8.056 1.00 92.56 183 GLU A C 1
ATOM 1507 O O . GLU A 1 183 ? -5.216 1.864 -7.024 1.00 92.56 183 GLU A O 1
ATOM 1512 N N . GLU A 1 184 ? -4.952 3.698 -8.298 1.00 92.06 184 GLU A N 1
ATOM 1513 C CA . GLU A 1 184 ? -5.580 4.632 -7.356 1.00 92.06 184 GLU A CA 1
ATOM 1514 C C . GLU A 1 184 ? -7.046 4.274 -7.042 1.00 92.06 184 GLU A C 1
ATOM 1516 O O . GLU A 1 184 ? -7.550 4.592 -5.962 1.00 92.06 184 GLU A O 1
ATOM 1521 N N . LYS A 1 185 ? -7.723 3.577 -7.961 1.00 94.00 185 LYS A N 1
ATOM 1522 C CA . LYS A 1 185 ? -9.159 3.253 -7.909 1.00 94.00 185 LYS A CA 1
ATOM 1523 C C . LYS A 1 185 ? -9.442 1.754 -7.822 1.00 94.00 185 LYS A C 1
ATOM 1525 O O . LYS A 1 185 ? -10.601 1.359 -7.799 1.00 94.00 185 LYS A O 1
ATOM 1530 N N . CYS A 1 186 ? -8.413 0.912 -7.801 1.00 95.69 186 CYS A N 1
ATOM 1531 C CA . CYS A 1 186 ? -8.579 -0.531 -7.822 1.00 95.69 186 CYS A CA 1
ATOM 1532 C C . CYS A 1 186 ? -9.232 -0.998 -6.516 1.00 95.69 186 CYS A C 1
ATOM 1534 O O . CYS A 1 186 ? -8.637 -0.909 -5.440 1.00 95.69 186 CYS A O 1
ATOM 1536 N N . ASP A 1 187 ? -10.454 -1.516 -6.628 1.00 96.00 187 ASP A N 1
ATOM 1537 C CA . ASP A 1 187 ? -11.264 -2.041 -5.523 1.00 96.00 187 ASP A CA 1
ATOM 1538 C C . ASP A 1 187 ? -10.615 -3.233 -4.806 1.00 96.00 187 ASP A C 1
ATOM 1540 O O . ASP A 1 187 ? -10.833 -3.458 -3.613 1.00 96.00 187 ASP A O 1
ATOM 1544 N N . TYR A 1 188 ? -9.782 -3.983 -5.523 1.00 95.81 188 TYR A N 1
ATOM 1545 C CA . TYR A 1 188 ? -9.126 -5.194 -5.031 1.00 95.81 188 TYR A CA 1
ATOM 1546 C C . TYR A 1 188 ? -7.711 -4.941 -4.512 1.00 95.81 188 TYR A C 1
ATOM 1548 O O . TYR A 1 188 ? -7.079 -5.859 -3.986 1.00 95.81 188 TYR A O 1
ATOM 1556 N N . GLU A 1 189 ? -7.208 -3.711 -4.648 1.00 93.69 189 GLU A N 1
ATOM 1557 C CA . GLU A 1 189 ? -5.885 -3.353 -4.155 1.00 93.69 189 GLU A CA 1
ATOM 1558 C C . GLU A 1 189 ? -5.826 -3.486 -2.635 1.00 93.69 189 GLU A C 1
ATOM 1560 O O . GLU A 1 189 ? -6.736 -3.057 -1.919 1.00 93.69 189 GLU A O 1
ATOM 1565 N N . MET A 1 190 ? -4.758 -4.117 -2.147 1.00 91.44 190 MET A N 1
ATOM 1566 C CA . MET A 1 190 ? -4.571 -4.393 -0.728 1.00 91.44 190 MET A CA 1
ATOM 1567 C C . MET A 1 190 ? -3.939 -3.176 -0.067 1.00 91.44 190 MET A C 1
ATOM 1569 O O . MET A 1 190 ? -2.723 -3.009 -0.074 1.00 91.44 190 MET A O 1
ATOM 1573 N N . ILE A 1 191 ? -4.771 -2.334 0.532 1.00 93.81 191 ILE A N 1
ATOM 1574 C CA . ILE A 1 191 ? -4.323 -1.112 1.190 1.00 93.81 191 ILE A CA 1
ATOM 1575 C C . ILE A 1 191 ? -4.196 -1.325 2.698 1.00 93.81 191 ILE A C 1
ATOM 1577 O O . ILE A 1 191 ? -4.995 -2.025 3.325 1.00 93.81 191 ILE A O 1
ATOM 1581 N N . ARG A 1 192 ? -3.169 -0.717 3.294 1.00 95.69 192 ARG A N 1
ATOM 1582 C CA . ARG A 1 192 ? -2.943 -0.773 4.740 1.00 95.69 192 ARG A CA 1
ATOM 1583 C C . ARG A 1 192 ? -4.000 0.046 5.477 1.00 95.69 192 ARG A C 1
ATOM 1585 O O . ARG A 1 192 ? -4.301 1.169 5.074 1.00 95.69 192 ARG A O 1
ATOM 1592 N N . CYS A 1 193 ? -4.531 -0.493 6.572 1.00 95.62 193 CYS A N 1
ATOM 1593 C CA . CYS A 1 193 ? -5.439 0.246 7.446 1.00 95.62 193 CYS A CA 1
ATOM 1594 C C . CYS A 1 193 ? -4.776 1.521 8.003 1.00 95.62 193 CYS A C 1
ATOM 1596 O O . CYS A 1 193 ? -3.622 1.501 8.435 1.00 95.62 193 CYS A O 1
ATOM 1598 N N . LYS A 1 194 ? -5.530 2.627 8.023 1.00 93.31 194 LYS A N 1
ATOM 1599 C CA . LYS A 1 194 ? -5.073 3.940 8.514 1.00 93.31 194 LYS A CA 1
ATOM 1600 C C . LYS A 1 194 ? -5.125 4.094 10.039 1.00 93.31 194 LYS A C 1
ATOM 1602 O O . LYS A 1 194 ? -4.559 5.043 10.576 1.00 93.31 194 LYS A O 1
ATOM 1607 N N . ASN A 1 195 ? -5.814 3.194 10.742 1.00 93.94 195 ASN A N 1
ATOM 1608 C CA . ASN A 1 195 ? -5.946 3.261 12.196 1.00 93.94 195 ASN A CA 1
ATOM 1609 C C . ASN A 1 195 ? -4.606 2.941 12.873 1.00 93.94 195 ASN A C 1
ATOM 1611 O O . ASN A 1 195 ? -4.003 1.894 12.623 1.00 93.94 195 ASN A O 1
ATOM 1615 N N . LYS A 1 196 ? -4.146 3.834 13.759 1.00 91.38 196 LYS A N 1
ATOM 1616 C CA . LYS A 1 196 ? -2.869 3.692 14.474 1.00 91.38 196 LYS A CA 1
ATOM 1617 C C . LYS A 1 196 ? -2.844 2.374 15.259 1.00 91.38 196 LYS A C 1
ATOM 1619 O O . LYS A 1 196 ? -3.720 2.115 16.073 1.00 91.38 196 LYS A O 1
ATOM 1624 N N . GLY A 1 197 ? -1.826 1.550 15.013 1.00 91.12 197 GLY A N 1
ATOM 1625 C CA . GLY A 1 197 ? -1.664 0.235 15.647 1.00 91.12 197 GLY A CA 1
ATOM 1626 C C . GLY A 1 197 ? -2.253 -0.937 14.856 1.00 91.12 197 GLY A C 1
ATOM 1627 O O . GLY A 1 197 ? -1.851 -2.073 15.095 1.00 91.12 197 GLY A O 1
ATOM 1628 N N . CYS A 1 198 ? -3.107 -0.691 13.856 1.00 95.06 198 CYS A N 1
ATOM 1629 C CA . CYS A 1 198 ? -3.547 -1.736 12.937 1.00 95.06 198 CYS A CA 1
ATOM 1630 C C . CYS A 1 198 ? -2.469 -2.015 11.875 1.00 95.06 198 CYS A C 1
ATOM 1632 O O . CYS A 1 198 ? -1.925 -1.100 11.252 1.00 95.06 198 CYS A O 1
ATOM 1634 N N . GLN A 1 199 ? -2.147 -3.291 11.660 1.00 95.06 199 GLN A N 1
ATOM 1635 C CA . GLN A 1 199 ? -1.190 -3.735 10.635 1.00 95.06 199 GLN A CA 1
ATOM 1636 C C . GLN A 1 199 ? -1.860 -4.534 9.511 1.00 95.06 199 GLN A C 1
ATOM 1638 O O . GLN A 1 199 ? -1.174 -5.115 8.674 1.00 95.06 199 GLN A O 1
ATOM 1643 N N . GLU A 1 200 ? -3.192 -4.574 9.484 1.00 94.44 200 GLU A N 1
ATOM 1644 C CA . GLU A 1 200 ? -3.927 -5.311 8.464 1.00 94.44 200 GLU A CA 1
ATOM 1645 C C . GLU A 1 200 ? -3.877 -4.584 7.116 1.00 94.44 200 GLU A C 1
ATOM 1647 O O . GLU A 1 200 ? -4.094 -3.371 7.026 1.00 94.44 200 GLU A O 1
ATOM 1652 N N . ASN A 1 201 ? -3.623 -5.360 6.062 1.00 94.69 201 ASN A N 1
ATOM 1653 C CA . ASN A 1 201 ? -3.859 -4.953 4.684 1.00 94.69 201 ASN A CA 1
ATOM 1654 C C . ASN A 1 201 ? -5.207 -5.524 4.256 1.00 94.69 201 ASN A C 1
ATOM 1656 O O . ASN A 1 201 ? -5.430 -6.732 4.348 1.00 94.69 201 ASN A O 1
ATOM 1660 N N . VAL A 1 202 ? -6.095 -4.665 3.770 1.00 93.94 202 VAL A N 1
ATOM 1661 C CA . VAL A 1 202 ? -7.467 -5.021 3.404 1.00 93.94 202 VAL A CA 1
ATOM 1662 C C . VAL A 1 202 ? -7.732 -4.531 1.986 1.00 93.94 202 VAL A C 1
ATOM 1664 O O . VAL A 1 202 ? -7.262 -3.464 1.597 1.00 93.94 202 VAL A O 1
ATOM 1667 N N . ALA A 1 203 ? -8.477 -5.310 1.201 1.00 95.00 203 ALA A N 1
ATOM 1668 C CA . ALA A 1 203 ? -8.918 -4.876 -0.122 1.00 95.00 203 ALA A CA 1
ATOM 1669 C C . ALA A 1 203 ? -9.677 -3.545 -0.011 1.00 95.00 203 ALA A C 1
ATOM 1671 O O . ALA A 1 203 ? -10.542 -3.409 0.861 1.00 95.00 203 ALA A O 1
ATOM 1672 N N . ARG A 1 204 ? -9.389 -2.584 -0.893 1.00 95.31 204 ARG A N 1
ATOM 1673 C CA . ARG A 1 204 ? -9.979 -1.235 -0.877 1.00 95.31 204 ARG A CA 1
ATOM 1674 C C . ARG A 1 204 ? -11.505 -1.253 -0.746 1.00 95.31 204 ARG A C 1
ATOM 1676 O O . ARG A 1 204 ? -12.046 -0.552 0.105 1.00 95.31 204 ARG A O 1
ATOM 1683 N N . LEU A 1 205 ? -12.183 -2.125 -1.491 1.00 95.44 205 LEU A N 1
ATOM 1684 C CA . LEU A 1 205 ? -13.637 -2.318 -1.445 1.00 95.44 205 LEU A CA 1
ATOM 1685 C C . LEU A 1 205 ? -14.159 -2.702 -0.051 1.00 95.44 205 LEU A C 1
ATOM 1687 O O . LEU A 1 205 ? -15.263 -2.329 0.337 1.00 95.44 205 LEU A O 1
ATOM 1691 N N . LYS A 1 206 ? -13.364 -3.451 0.719 1.00 95.25 206 LYS A N 1
ATOM 1692 C CA . LYS A 1 206 ? -13.706 -3.921 2.070 1.00 95.25 206 LYS A CA 1
ATOM 1693 C C . LYS A 1 206 ? -13.226 -2.970 3.169 1.00 95.25 206 LYS A C 1
ATOM 1695 O O . LYS A 1 206 ? -13.535 -3.205 4.336 1.00 95.25 206 LYS A O 1
ATOM 1700 N N . MET A 1 207 ? -12.504 -1.900 2.826 1.00 96.06 207 MET A N 1
ATOM 1701 C CA . MET A 1 207 ? -11.900 -1.005 3.814 1.00 96.06 207 MET A CA 1
ATOM 1702 C C . MET A 1 207 ? -12.952 -0.296 4.668 1.00 96.06 207 MET A C 1
ATOM 1704 O O . MET A 1 207 ? -12.807 -0.265 5.881 1.00 96.06 207 MET A O 1
ATOM 1708 N N . ASN A 1 208 ? -14.058 0.176 4.086 1.00 95.44 208 ASN A N 1
ATOM 1709 C CA . ASN A 1 208 ? -15.125 0.831 4.858 1.00 95.44 208 ASN A CA 1
ATOM 1710 C C . ASN A 1 208 ? -15.718 -0.095 5.935 1.00 95.44 208 ASN A C 1
ATOM 1712 O O . ASN A 1 208 ? -15.948 0.323 7.068 1.00 95.44 208 ASN A O 1
ATOM 1716 N N . TYR A 1 209 ? -15.931 -1.370 5.595 1.00 96.50 209 TYR A N 1
ATOM 1717 C CA . TYR A 1 209 ? -16.399 -2.364 6.559 1.00 96.50 209 TYR A CA 1
ATOM 1718 C C . TYR A 1 209 ? -15.339 -2.643 7.631 1.00 96.50 209 TYR A C 1
ATOM 1720 O O . TYR A 1 209 ? -15.665 -2.683 8.817 1.00 96.50 209 TYR A O 1
ATOM 1728 N N . HIS A 1 210 ? -14.072 -2.796 7.234 1.00 97.00 210 HIS A N 1
ATOM 1729 C CA . HIS A 1 210 ? -12.973 -2.956 8.182 1.00 97.00 210 HIS A CA 1
ATOM 1730 C C . HIS A 1 210 ? -12.876 -1.758 9.133 1.00 97.00 210 HIS A C 1
ATOM 1732 O O . HIS A 1 210 ? -12.829 -1.968 10.334 1.00 97.00 210 HIS A O 1
ATOM 1738 N N . GLU A 1 211 ? -12.905 -0.514 8.651 1.00 94.06 211 GLU A N 1
ATOM 1739 C CA . GLU A 1 211 ? -12.779 0.690 9.485 1.00 94.06 211 GLU A CA 1
ATOM 1740 C C . GLU A 1 211 ? -13.849 0.759 10.584 1.00 94.06 211 GLU A C 1
ATOM 1742 O O . GLU A 1 211 ? -13.519 1.059 11.732 1.00 94.06 211 GLU A O 1
ATOM 1747 N N . GLY A 1 212 ? -15.098 0.397 10.268 1.00 93.81 212 GLY A N 1
ATOM 1748 C CA . GLY A 1 212 ? -16.189 0.347 11.247 1.00 93.81 212 GLY A CA 1
ATOM 1749 C C . GLY A 1 212 ? -16.039 -0.751 12.308 1.00 93.81 212 GLY A C 1
ATOM 1750 O O . GLY A 1 212 ? -16.531 -0.596 13.423 1.00 93.81 212 GLY A O 1
ATOM 1751 N N . ASN A 1 213 ? -15.327 -1.836 11.994 1.00 95.44 213 ASN A N 1
ATOM 1752 C CA . ASN A 1 213 ? -15.145 -2.993 12.882 1.00 95.44 213 ASN A CA 1
ATOM 1753 C C . ASN A 1 213 ? -13.716 -3.117 13.434 1.00 95.44 213 ASN A C 1
ATOM 1755 O O . ASN A 1 213 ? -13.430 -3.996 14.244 1.00 95.44 213 ASN A O 1
ATOM 1759 N N . CYS A 1 214 ? -12.805 -2.238 13.020 1.00 96.56 214 CYS A N 1
ATOM 1760 C CA . CYS A 1 214 ? -11.394 -2.307 13.363 1.00 96.56 214 CYS A CA 1
ATOM 1761 C C . CYS A 1 214 ? -11.234 -2.128 14.874 1.00 96.56 214 CYS A C 1
ATOM 1763 O O . CYS A 1 214 ? -11.698 -1.131 15.426 1.00 96.56 214 CYS A O 1
ATOM 1765 N N . GLY A 1 215 ? -10.551 -3.052 15.554 1.00 95.31 215 GLY A N 1
ATOM 1766 C CA . GLY A 1 215 ? -10.274 -2.929 16.992 1.00 95.31 215 GLY A CA 1
ATOM 1767 C C . GLY A 1 215 ? -9.423 -1.702 17.344 1.00 95.31 215 GLY A C 1
ATOM 1768 O O . GLY A 1 215 ? -9.479 -1.212 18.464 1.00 95.31 215 GLY A O 1
ATOM 1769 N N . TYR A 1 216 ? -8.684 -1.166 16.370 1.00 95.25 216 TYR A N 1
ATOM 1770 C CA . TYR A 1 216 ? -7.874 0.046 16.508 1.00 95.25 216 TYR A CA 1
ATOM 1771 C C . TYR A 1 216 ? -8.611 1.330 16.095 1.00 95.25 216 TYR A C 1
ATOM 1773 O O . TYR A 1 216 ? -8.009 2.404 16.111 1.00 95.25 216 TYR A O 1
ATOM 1781 N N . ARG A 1 217 ? -9.892 1.256 15.695 1.00 95.06 217 ARG A N 1
ATOM 1782 C CA . ARG A 1 217 ? -10.688 2.461 15.408 1.00 95.06 217 ARG A CA 1
ATOM 1783 C C . ARG A 1 217 ? -10.803 3.305 16.675 1.00 95.06 217 ARG A C 1
ATOM 1785 O O . ARG A 1 217 ? -10.929 2.746 17.766 1.00 95.06 217 ARG A O 1
ATOM 1792 N N . ARG A 1 218 ? -10.772 4.628 16.526 1.00 93.62 218 ARG A N 1
ATOM 1793 C CA . ARG A 1 218 ? -10.918 5.541 17.661 1.00 93.62 218 ARG A CA 1
ATOM 1794 C C . ARG A 1 218 ? -12.376 5.578 18.113 1.00 93.62 218 ARG A C 1
ATOM 1796 O O . ARG A 1 218 ? -13.279 5.671 17.283 1.00 93.62 218 ARG A O 1
ATOM 1803 N N . VAL A 1 219 ? -12.577 5.473 19.417 1.00 93.44 219 VAL A N 1
ATOM 1804 C CA . VAL A 1 219 ? -13.865 5.561 20.103 1.00 93.44 219 VAL A CA 1
ATOM 1805 C C . VAL A 1 219 ? -13.709 6.443 21.334 1.00 93.44 219 VAL A C 1
ATOM 1807 O O . VAL A 1 219 ? -12.609 6.597 21.866 1.00 93.44 219 VAL A O 1
ATOM 1810 N N . GLU A 1 220 ? -14.815 7.006 21.791 1.00 92.12 220 GLU A N 1
ATOM 1811 C CA . GLU A 1 220 ? -14.879 7.801 23.009 1.00 92.12 220 GLU A CA 1
ATOM 1812 C C . GLU A 1 220 ? -15.611 7.004 24.091 1.00 92.12 220 GLU A C 1
ATOM 1814 O O . GLU A 1 220 ? -16.599 6.330 23.808 1.00 92.12 220 GLU A O 1
ATOM 1819 N N . CYS A 1 221 ? -15.121 7.062 25.327 1.00 89.12 221 CYS A N 1
ATOM 1820 C CA . CYS A 1 221 ? -15.860 6.532 26.466 1.00 89.12 221 CYS A CA 1
ATOM 1821 C C . CYS A 1 221 ? -17.065 7.425 26.791 1.00 89.12 221 CYS A C 1
ATOM 1823 O O . CYS A 1 221 ? -16.883 8.596 27.131 1.00 89.12 221 CYS A O 1
ATOM 1825 N N . ASP A 1 222 ? -18.267 6.844 26.811 1.00 88.56 222 ASP A N 1
ATOM 1826 C CA . ASP A 1 222 ? -19.532 7.545 27.090 1.00 88.56 222 ASP A CA 1
ATOM 1827 C C . ASP A 1 222 ? -19.582 8.219 28.477 1.00 88.56 222 ASP A C 1
ATOM 1829 O O . ASP A 1 222 ? -20.382 9.124 28.712 1.00 88.56 222 ASP A O 1
ATOM 1833 N N . PHE A 1 223 ? -18.727 7.790 29.412 1.00 86.06 223 PHE A N 1
ATOM 1834 C CA . PHE A 1 223 ? -18.718 8.276 30.794 1.00 86.06 223 PHE A CA 1
ATOM 1835 C C . PHE A 1 223 ? -17.653 9.343 31.059 1.00 86.06 223 PHE A C 1
ATOM 1837 O O . PHE A 1 223 ? -17.894 10.301 31.796 1.00 86.06 223 PHE A O 1
ATOM 1844 N N . CYS A 1 224 ? -16.447 9.173 30.508 1.00 85.94 224 CYS A N 1
ATOM 1845 C CA . CYS A 1 224 ? -15.306 10.040 30.821 1.00 85.94 224 CYS A CA 1
ATOM 1846 C C . CYS A 1 224 ? -14.822 10.899 29.649 1.00 85.94 224 CYS A C 1
ATOM 1848 O O . CYS A 1 224 ? -13.970 11.769 29.875 1.00 85.94 224 CYS A O 1
ATOM 1850 N N . CYS A 1 225 ? -15.364 10.670 28.449 1.00 87.62 225 CYS A N 1
ATOM 1851 C CA . CYS A 1 225 ? -14.992 11.325 27.197 1.00 87.62 225 CYS A CA 1
ATOM 1852 C C . CYS A 1 225 ? -13.530 11.105 26.775 1.00 87.62 225 CYS A C 1
ATOM 1854 O O . CYS A 1 225 ? -12.986 11.859 25.969 1.00 87.62 225 CYS A O 1
ATOM 1856 N N . LEU A 1 226 ? -12.850 10.107 27.353 1.00 85.25 226 LEU A N 1
ATOM 1857 C CA . LEU A 1 226 ? -11.489 9.769 26.955 1.00 85.25 226 LEU A CA 1
ATOM 1858 C C . LEU A 1 226 ? -11.530 9.012 25.631 1.00 85.25 226 LEU A C 1
ATOM 1860 O O . LEU A 1 226 ? -12.258 8.026 25.493 1.00 85.25 226 LEU A O 1
ATOM 1864 N N . GLU A 1 227 ? -10.732 9.476 24.677 1.00 89.31 227 GLU A N 1
ATOM 1865 C CA . GLU A 1 227 ? -10.601 8.842 23.377 1.00 89.31 227 GLU A CA 1
ATOM 1866 C C . GLU A 1 227 ? -9.530 7.748 23.410 1.00 89.31 227 GLU A C 1
ATOM 1868 O O . GLU A 1 227 ? -8.410 7.967 23.871 1.00 89.31 227 GLU A O 1
ATOM 1873 N N . MET A 1 228 ? -9.872 6.569 22.902 1.00 90.81 228 MET A N 1
ATOM 1874 C CA . MET A 1 228 ? -9.006 5.389 22.871 1.00 90.81 228 MET A CA 1
ATOM 1875 C C . MET A 1 228 ? -9.385 4.480 21.701 1.00 90.81 228 MET A C 1
ATOM 1877 O O . MET A 1 228 ? -10.285 4.794 20.922 1.00 90.81 228 MET A O 1
ATOM 1881 N N . SER A 1 229 ? -8.694 3.359 21.527 1.00 94.50 229 SER A N 1
ATOM 1882 C CA . SER A 1 229 ? -9.108 2.359 20.547 1.00 94.50 229 SER A CA 1
ATOM 1883 C C . SER A 1 229 ? -10.314 1.551 21.032 1.00 94.50 229 SER A C 1
ATOM 1885 O O . SER A 1 229 ? -10.506 1.328 22.228 1.00 94.50 229 SER A O 1
ATOM 1887 N N . ALA A 1 230 ? -11.110 1.040 20.094 1.00 93.94 230 ALA A N 1
ATOM 1888 C CA . ALA A 1 230 ? -12.234 0.161 20.414 1.00 93.94 230 ALA A CA 1
ATOM 1889 C C . ALA A 1 230 ? -11.830 -1.111 21.175 1.00 93.94 230 ALA A C 1
ATOM 1891 O O . ALA A 1 230 ? -12.662 -1.706 21.843 1.00 93.94 230 ALA A O 1
ATOM 1892 N N . ARG A 1 231 ? -10.570 -1.537 21.089 1.00 92.62 231 ARG A N 1
ATOM 1893 C CA . ARG A 1 231 ? -10.035 -2.651 21.876 1.00 92.62 231 ARG A CA 1
ATOM 1894 C C . ARG A 1 231 ? -9.720 -2.256 23.322 1.00 92.62 231 ARG A C 1
ATOM 1896 O O . ARG A 1 231 ? -9.795 -3.094 24.211 1.00 92.62 231 ARG A O 1
ATOM 1903 N N . GLU A 1 232 ? -9.336 -1.008 23.561 1.00 91.81 232 GLU A N 1
ATOM 1904 C CA . GLU A 1 232 ? -8.995 -0.508 24.900 1.00 91.81 232 GLU A CA 1
ATOM 1905 C C . GLU A 1 232 ? -10.243 -0.189 25.730 1.00 91.81 232 GLU A C 1
ATOM 1907 O O . GLU A 1 232 ? -10.218 -0.348 26.951 1.00 91.81 232 GLU A O 1
ATOM 1912 N N . ILE A 1 233 ? -11.348 0.195 25.079 1.00 89.56 233 ILE A N 1
ATOM 1913 C CA . ILE A 1 233 ? -12.576 0.610 25.773 1.00 89.56 233 ILE A CA 1
ATOM 1914 C C . ILE A 1 233 ? -13.189 -0.501 26.640 1.00 89.56 233 ILE A C 1
ATOM 1916 O O . ILE A 1 233 ? -13.721 -0.217 27.712 1.00 89.56 233 ILE A O 1
ATOM 1920 N N . GLU A 1 234 ? -13.057 -1.765 26.220 1.00 80.19 234 GLU A N 1
ATOM 1921 C CA . GLU A 1 234 ? -13.573 -2.921 26.963 1.00 80.19 234 GLU A CA 1
ATOM 1922 C C . GLU A 1 234 ? -12.938 -3.023 28.356 1.00 80.19 234 GLU A C 1
ATOM 1924 O O . GLU A 1 234 ? -13.642 -3.215 29.346 1.00 80.19 234 GLU A O 1
ATOM 1929 N N . ASN A 1 235 ? -11.622 -2.812 28.452 1.00 88.25 235 ASN A N 1
ATOM 1930 C CA . ASN A 1 235 ? -10.916 -2.804 29.734 1.00 88.25 235 ASN A CA 1
ATOM 1931 C C . ASN A 1 235 ? -11.150 -1.493 30.498 1.00 88.25 2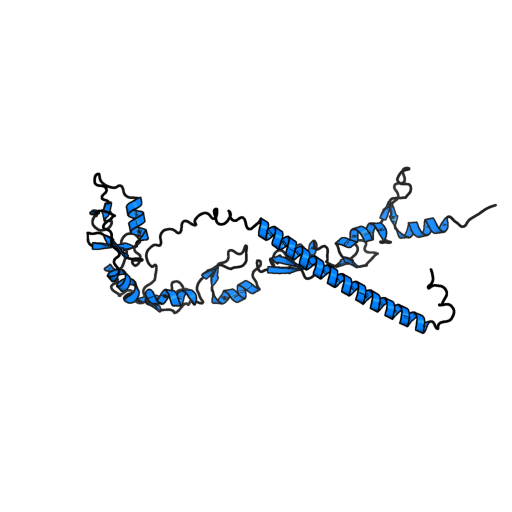35 ASN A C 1
ATOM 1933 O O . ASN A 1 235 ? -11.288 -1.501 31.721 1.00 88.25 235 ASN A O 1
ATOM 1937 N N . HIS A 1 236 ? -11.251 -0.368 29.785 1.00 91.06 236 HIS A N 1
ATOM 1938 C CA . HIS A 1 236 ? -11.443 0.942 30.399 1.00 91.06 236 HIS A CA 1
ATOM 1939 C C . HIS A 1 236 ? -12.715 1.028 31.252 1.00 91.06 236 HIS A C 1
ATOM 1941 O O . HIS A 1 236 ? -12.675 1.629 32.323 1.00 91.06 236 HIS A O 1
ATOM 1947 N N . HIS A 1 237 ? -13.840 0.436 30.835 1.00 89.25 237 HIS A N 1
ATOM 1948 C CA . HIS A 1 237 ? -15.083 0.484 31.622 1.00 89.25 237 HIS A CA 1
ATOM 1949 C C . HIS A 1 237 ? -14.922 -0.089 33.045 1.00 89.25 237 HIS A C 1
ATOM 1951 O O . HIS A 1 237 ? -15.539 0.420 33.986 1.00 89.25 237 HIS A O 1
ATOM 1957 N N . GLY A 1 238 ? -14.048 -1.085 33.230 1.00 88.25 238 GLY A N 1
ATOM 1958 C CA . GLY A 1 238 ? -13.729 -1.648 34.547 1.00 88.25 238 GLY A CA 1
ATOM 1959 C C . GLY A 1 238 ? -12.979 -0.683 35.473 1.00 88.25 238 GLY A C 1
ATOM 1960 O O . GLY A 1 238 ? -13.095 -0.781 36.693 1.00 88.25 238 GLY A O 1
ATOM 1961 N N . GLU A 1 239 ? -12.269 0.288 34.905 1.00 89.31 239 GLU A N 1
ATOM 1962 C CA . GLU A 1 239 ? -11.404 1.232 35.624 1.00 89.31 239 GLU A CA 1
ATOM 1963 C C . GLU A 1 239 ? -11.912 2.680 35.543 1.00 89.31 239 GLU A C 1
ATOM 1965 O O . GLU A 1 239 ? -11.363 3.580 36.178 1.00 89.31 239 GLU A O 1
ATOM 1970 N N . CYS A 1 240 ? -12.978 2.923 34.776 1.00 90.31 240 CYS A N 1
ATOM 1971 C CA . CYS A 1 240 ? -13.465 4.260 34.479 1.00 90.31 240 CYS A CA 1
ATOM 1972 C C . CYS A 1 240 ? -13.892 4.992 35.767 1.00 90.31 240 CYS A C 1
ATOM 1974 O O . CYS A 1 240 ? -14.803 4.527 36.455 1.00 90.31 240 CYS A O 1
ATOM 1976 N N . PRO A 1 241 ? -13.307 6.162 36.090 1.00 86.56 241 PRO A N 1
ATOM 1977 C CA . PRO A 1 241 ? -13.644 6.898 37.312 1.00 86.56 241 PRO A CA 1
ATOM 1978 C C . PRO A 1 241 ? -15.039 7.544 37.281 1.00 86.56 241 PRO A C 1
ATOM 1980 O O . PRO A 1 241 ? -15.576 7.893 38.333 1.00 86.56 241 PRO A O 1
ATOM 1983 N N . PHE A 1 242 ? -15.619 7.704 36.087 1.00 88.31 242 PHE A N 1
ATOM 1984 C CA . PHE A 1 242 ? -16.900 8.385 35.857 1.00 88.31 242 PHE A CA 1
ATOM 1985 C C . PHE A 1 242 ? -18.059 7.426 35.562 1.00 88.31 242 PHE A C 1
ATOM 1987 O O . PHE A 1 242 ? -19.157 7.886 35.263 1.00 88.31 242 PHE A O 1
ATOM 1994 N N . ILE A 1 243 ? -17.837 6.112 35.638 1.00 85.81 243 ILE A N 1
ATOM 1995 C CA . ILE A 1 243 ? -18.927 5.139 35.555 1.00 85.81 243 ILE A CA 1
ATOM 1996 C C . ILE A 1 243 ? -19.629 5.050 36.914 1.00 85.81 243 ILE A C 1
ATOM 1998 O O . ILE A 1 243 ? -18.960 5.066 37.953 1.00 85.81 243 ILE A O 1
ATOM 2002 N N . ASN A 1 244 ? -20.962 4.979 36.909 1.00 88.88 244 ASN A N 1
ATOM 2003 C CA . ASN A 1 244 ? -21.714 4.666 38.121 1.00 88.88 244 ASN A CA 1
ATOM 2004 C C . ASN A 1 244 ? -21.484 3.200 38.489 1.00 88.88 244 ASN A C 1
ATOM 2006 O O . ASN A 1 244 ? -21.550 2.320 37.630 1.00 88.88 244 ASN A O 1
ATOM 2010 N N . VAL A 1 245 ? -21.200 2.958 39.762 1.00 91.69 245 VAL A N 1
ATOM 2011 C CA . VAL A 1 245 ? -21.039 1.624 40.336 1.00 91.69 245 VAL A CA 1
ATOM 2012 C C . VAL A 1 245 ? -21.820 1.534 41.634 1.00 91.69 245 VAL A C 1
ATOM 2014 O O . VAL A 1 245 ? -21.945 2.520 42.364 1.00 91.69 245 VAL A O 1
ATOM 2017 N N . GLU A 1 246 ? -22.325 0.342 41.926 1.00 92.06 246 GLU A N 1
ATOM 2018 C CA . GLU A 1 246 ? -22.939 0.047 43.213 1.00 92.06 246 GLU A CA 1
ATOM 2019 C C . GLU A 1 246 ? -21.893 0.115 44.332 1.00 92.06 246 GLU A C 1
ATOM 2021 O O . GLU A 1 246 ? -20.716 -0.225 44.157 1.00 92.06 246 GLU A O 1
ATOM 2026 N N . CYS A 1 247 ? -22.333 0.573 45.501 1.00 90.94 247 CYS A N 1
ATOM 2027 C CA . CYS A 1 247 ? -21.546 0.509 46.719 1.00 90.94 247 CYS A CA 1
ATOM 2028 C C . CYS A 1 247 ? -21.120 -0.947 46.990 1.00 90.94 247 CYS A C 1
ATOM 2030 O O . CYS A 1 247 ? -21.968 -1.835 46.954 1.00 90.94 247 CYS A O 1
ATOM 2032 N N . PRO A 1 248 ? -19.844 -1.213 47.331 1.00 91.62 248 PRO A N 1
ATOM 2033 C CA . PRO A 1 248 ? -19.359 -2.572 47.599 1.00 91.62 248 PRO A CA 1
ATOM 2034 C C . PRO A 1 248 ? -19.970 -3.225 48.852 1.00 91.62 248 PRO A C 1
ATOM 2036 O O . PRO A 1 248 ? -19.703 -4.394 49.118 1.00 91.62 248 PRO A O 1
ATOM 2039 N N . ASN A 1 249 ? -20.751 -2.479 49.639 1.00 86.56 249 ASN A N 1
ATOM 2040 C CA . ASN A 1 249 ? -21.532 -3.016 50.745 1.00 86.56 249 ASN A CA 1
ATOM 2041 C C . ASN A 1 249 ? -22.940 -3.378 50.245 1.00 86.56 249 ASN A C 1
ATOM 2043 O O . ASN A 1 249 ? -23.750 -2.480 50.013 1.00 86.56 249 ASN A O 1
ATOM 2047 N N . ASP A 1 250 ? -23.244 -4.677 50.160 1.00 85.06 250 ASP A N 1
ATOM 2048 C CA . ASP A 1 250 ? -24.500 -5.227 49.605 1.00 85.06 250 ASP A CA 1
ATOM 2049 C C . ASP A 1 250 ? -25.784 -4.660 50.247 1.00 85.06 250 ASP A C 1
ATOM 2051 O O . ASP A 1 250 ? -26.832 -4.577 49.609 1.00 85.06 250 ASP A O 1
ATOM 2055 N N . GLU A 1 251 ? -25.712 -4.238 51.511 1.00 83.75 251 GLU A N 1
ATOM 2056 C CA . GLU A 1 251 ? -26.837 -3.648 52.255 1.00 83.75 251 GLU A CA 1
ATOM 2057 C C . GLU A 1 251 ? -27.075 -2.161 51.919 1.00 83.75 251 GLU A C 1
ATOM 2059 O O . GLU A 1 251 ? -28.123 -1.604 52.247 1.00 83.75 251 GLU A O 1
ATOM 2064 N N . CYS A 1 252 ? -26.108 -1.492 51.278 1.00 85.31 252 CYS A N 1
ATOM 2065 C CA . CYS A 1 252 ? -26.212 -0.085 50.892 1.00 85.31 252 CYS A CA 1
ATOM 2066 C C . CYS A 1 252 ? -27.047 0.093 49.618 1.00 85.31 252 CYS A C 1
ATOM 2068 O O . CYS A 1 252 ? -27.942 0.933 49.599 1.00 85.31 252 CYS A O 1
ATOM 2070 N N . GLN A 1 253 ? -26.758 -0.689 48.569 1.00 86.06 253 GLN A N 1
ATOM 2071 C CA . GLN A 1 253 ? -27.454 -0.679 47.264 1.00 86.06 253 GLN A CA 1
ATOM 2072 C C . GLN A 1 253 ? -27.520 0.689 46.553 1.00 86.06 253 GLN A C 1
ATOM 2074 O O . GLN A 1 253 ? -28.259 0.855 45.585 1.00 86.06 253 GLN A O 1
ATOM 2079 N N . LEU A 1 254 ? -26.770 1.688 47.024 1.00 84.81 254 LEU A N 1
ATOM 2080 C CA . LEU A 1 254 ? -26.675 2.999 46.388 1.00 84.81 254 LEU A CA 1
ATOM 2081 C C . LEU A 1 254 ? -25.592 2.999 45.311 1.00 84.81 254 LEU A C 1
ATOM 2083 O O . LEU A 1 254 ? -24.549 2.361 45.465 1.00 84.81 254 LEU A O 1
ATOM 2087 N N . GLU A 1 255 ? -25.821 3.775 44.256 1.00 87.56 255 GLU A N 1
ATOM 2088 C CA . GLU A 1 255 ? -24.872 3.981 43.165 1.00 87.56 255 GLU A CA 1
ATOM 2089 C C . GLU A 1 255 ? -24.168 5.334 43.288 1.00 87.56 255 GLU A C 1
ATOM 2091 O O . GLU A 1 255 ? -24.791 6.354 43.591 1.00 87.56 255 GLU A O 1
ATOM 2096 N N . TYR A 1 256 ? -22.871 5.343 42.990 1.00 86.75 256 TYR A N 1
ATOM 2097 C CA . TYR A 1 256 ? -22.036 6.543 42.946 1.00 86.75 256 TYR A CA 1
ATOM 2098 C C . TYR A 1 256 ? -21.083 6.468 41.757 1.00 86.75 256 TYR A C 1
ATOM 2100 O O . TYR A 1 256 ? -20.804 5.379 41.249 1.00 86.75 256 TYR A O 1
ATOM 2108 N N . LEU A 1 257 ? -20.504 7.602 41.349 1.00 84.12 257 LEU A N 1
ATOM 2109 C CA . LEU A 1 257 ? -19.362 7.547 40.439 1.00 84.12 257 LEU A CA 1
ATOM 2110 C C . LEU A 1 257 ? -18.247 6.745 41.114 1.00 84.12 257 LEU A C 1
ATOM 2112 O O . LEU A 1 257 ? -17.972 6.938 42.299 1.00 84.12 257 LEU A O 1
ATOM 2116 N N . ARG A 1 258 ? -17.547 5.888 40.367 1.00 90.44 258 ARG A N 1
ATOM 2117 C CA . ARG A 1 258 ? -16.455 5.063 40.913 1.00 90.44 258 ARG A CA 1
ATOM 2118 C C . ARG A 1 258 ? -15.451 5.870 41.745 1.00 90.44 258 ARG A C 1
ATOM 2120 O O . ARG A 1 258 ? -15.020 5.407 42.797 1.00 90.44 258 ARG A O 1
ATOM 2127 N N . GLN A 1 259 ? -15.098 7.080 41.308 1.00 89.12 259 GLN A N 1
ATOM 2128 C CA . GLN A 1 259 ? -14.176 7.963 42.040 1.00 89.12 259 GLN A CA 1
ATOM 2129 C C . GLN A 1 259 ? -14.729 8.510 43.371 1.00 89.12 259 GLN A C 1
ATOM 2131 O O . GLN A 1 259 ? -13.954 8.953 44.213 1.00 89.12 259 GLN A O 1
ATOM 2136 N N . GLU A 1 260 ? -16.050 8.521 43.558 1.00 87.50 260 GLU A N 1
ATOM 2137 C CA . GLU A 1 260 ? -16.729 9.030 44.756 1.00 87.50 260 GLU A CA 1
ATOM 2138 C C . GLU A 1 260 ? -16.898 7.942 45.824 1.00 87.50 260 GLU A C 1
ATOM 2140 O O . GLU A 1 260 ? -17.045 8.266 47.002 1.00 87.50 260 GLU A O 1
ATOM 2145 N N . ILE A 1 261 ? -16.797 6.661 45.445 1.00 89.06 261 ILE A N 1
ATOM 2146 C CA . ILE A 1 261 ? -16.914 5.518 46.362 1.00 89.06 261 ILE A CA 1
ATOM 2147 C C . ILE A 1 261 ? -15.986 5.639 47.581 1.00 89.06 261 ILE A C 1
ATOM 2149 O O . ILE A 1 261 ? -16.491 5.491 48.691 1.00 89.06 261 ILE A O 1
ATOM 2153 N N . PRO A 1 262 ? -14.679 5.957 47.462 1.00 90.19 262 PRO A N 1
ATOM 2154 C CA . PRO A 1 262 ? -13.814 6.081 48.637 1.00 90.19 262 PRO A CA 1
ATOM 2155 C C . PRO A 1 262 ? -14.318 7.108 49.655 1.00 90.19 262 PRO A C 1
ATOM 2157 O O . PRO A 1 262 ? -14.269 6.862 50.858 1.00 90.19 262 PRO A O 1
ATOM 2160 N N . LYS A 1 263 ? -14.844 8.241 49.174 1.00 87.19 263 LYS A N 1
ATOM 2161 C CA . LYS A 1 263 ? -15.414 9.278 50.034 1.00 87.19 263 LYS A CA 1
ATOM 2162 C C . LYS A 1 263 ? -16.729 8.813 50.659 1.00 87.19 263 LYS A C 1
ATOM 2164 O O . LYS A 1 263 ? -16.903 8.956 51.865 1.00 87.19 263 LYS A O 1
ATOM 2169 N N . HIS A 1 264 ? -17.617 8.211 49.866 1.00 86.62 264 HIS A N 1
ATOM 2170 C CA . HIS A 1 264 ? -18.859 7.627 50.370 1.00 86.62 264 HIS A CA 1
ATOM 2171 C C . HIS A 1 264 ? -18.585 6.620 51.496 1.00 86.62 264 HIS A C 1
ATOM 2173 O O . HIS A 1 264 ? -19.176 6.737 52.564 1.00 86.62 264 HIS A O 1
ATOM 2179 N N . LEU A 1 265 ? -17.666 5.669 51.298 1.00 87.12 265 LEU A N 1
ATOM 2180 C CA . LEU A 1 265 ? -17.320 4.670 52.314 1.00 87.12 265 LEU A CA 1
ATOM 2181 C C . LEU A 1 265 ? -16.762 5.319 53.587 1.00 87.12 265 LEU A C 1
ATOM 2183 O O . LEU A 1 265 ? -17.148 4.934 54.685 1.00 87.12 265 LEU A O 1
ATOM 2187 N N . ALA A 1 266 ? -15.900 6.329 53.450 1.00 83.31 266 ALA A N 1
ATOM 2188 C CA . ALA A 1 266 ? -15.275 6.987 54.593 1.00 83.31 266 ALA A CA 1
ATOM 2189 C C . ALA A 1 266 ? -16.228 7.888 55.400 1.00 83.31 266 ALA A C 1
ATOM 2191 O O . ALA A 1 266 ? -16.054 8.016 56.609 1.00 83.31 266 ALA A O 1
ATOM 2192 N N . GLU A 1 267 ? -17.197 8.541 54.750 1.00 81.75 267 GLU A N 1
ATOM 2193 C CA . GLU A 1 267 ? -17.937 9.660 55.356 1.00 81.75 267 GLU A CA 1
ATOM 2194 C C . GLU A 1 267 ? -19.460 9.452 55.414 1.00 81.75 267 GLU A C 1
ATOM 2196 O O . GLU A 1 267 ? -20.125 10.038 56.269 1.00 81.75 267 GLU A O 1
ATOM 2201 N N . GLU A 1 268 ? -20.037 8.619 54.547 1.00 80.62 268 GLU A N 1
ATOM 2202 C CA . GLU A 1 268 ? -21.487 8.610 54.293 1.00 80.62 268 GLU A CA 1
ATOM 2203 C C . GLU A 1 268 ? -22.126 7.216 54.420 1.00 80.62 268 GLU A C 1
ATOM 2205 O O . GLU A 1 268 ? -23.291 7.100 54.808 1.00 80.62 268 GLU A O 1
ATOM 2210 N N . CYS A 1 269 ? -21.388 6.145 54.120 1.00 85.31 269 CYS A N 1
ATOM 2211 C CA . CYS A 1 269 ? -21.924 4.793 54.031 1.00 85.31 269 CYS A CA 1
ATOM 2212 C C . CYS A 1 269 ? -22.299 4.240 55.407 1.00 85.31 269 CYS A C 1
ATOM 2214 O O . CYS A 1 269 ? -21.443 3.864 56.201 1.00 85.31 269 CYS A O 1
ATOM 2216 N N . LEU A 1 270 ? -23.599 4.098 55.669 1.00 82.31 270 LEU A N 1
ATOM 2217 C CA . LEU A 1 270 ? -24.131 3.558 56.929 1.00 82.31 270 LEU A CA 1
ATOM 2218 C C . LEU A 1 270 ? -23.727 2.104 57.219 1.00 82.31 270 LEU A C 1
ATOM 2220 O O . LEU A 1 270 ? -23.838 1.651 58.366 1.00 82.31 270 LEU A O 1
ATOM 2224 N N . TYR A 1 271 ? -23.270 1.401 56.183 1.00 82.94 271 TYR A N 1
ATOM 2225 C CA . TYR A 1 271 ? -22.912 -0.012 56.199 1.00 82.94 271 TYR A CA 1
ATOM 2226 C C . TYR A 1 271 ? -21.396 -0.254 56.142 1.00 82.94 271 TYR A C 1
ATOM 2228 O O . TYR A 1 271 ? -20.970 -1.405 56.207 1.00 82.94 271 TYR A O 1
ATOM 2236 N N . GLU A 1 272 ? -20.579 0.805 56.086 1.00 85.56 272 GLU A N 1
ATOM 2237 C CA . GLU A 1 272 ? -19.124 0.673 56.162 1.00 85.56 272 GLU A CA 1
ATOM 2238 C C . GLU A 1 272 ? -18.671 0.422 57.606 1.00 85.56 272 GLU A C 1
ATOM 2240 O O . GLU A 1 272 ? -19.217 0.984 58.563 1.00 85.56 272 GLU A O 1
ATOM 2245 N N . LYS A 1 273 ? -17.664 -0.444 57.772 1.00 80.69 273 LYS A N 1
ATOM 2246 C CA . LYS A 1 273 ? -17.113 -0.813 59.080 1.00 80.69 273 LYS A CA 1
ATOM 2247 C C . LYS A 1 273 ? -15.955 0.111 59.444 1.00 80.69 273 LYS A C 1
ATOM 2249 O O . LYS A 1 273 ? -14.819 -0.130 59.039 1.00 80.69 273 LYS A O 1
ATOM 2254 N N . ILE A 1 274 ? -16.214 1.099 60.291 1.00 75.56 274 ILE A N 1
ATOM 2255 C CA . ILE A 1 274 ? -15.180 2.005 60.798 1.00 75.56 274 ILE A CA 1
ATOM 2256 C C . ILE A 1 274 ? -14.524 1.483 62.078 1.00 75.56 274 ILE A C 1
ATOM 2258 O O . ILE A 1 274 ? -15.112 0.710 62.843 1.00 75.56 274 ILE A O 1
ATOM 2262 N N . ALA A 1 275 ? -13.273 1.894 62.293 1.00 73.38 275 ALA A N 1
ATOM 2263 C CA . ALA A 1 275 ? -12.532 1.599 63.512 1.00 73.38 275 ALA A CA 1
ATOM 2264 C C . ALA A 1 275 ? -13.197 2.246 64.734 1.00 73.38 275 ALA A C 1
ATOM 2266 O O . ALA A 1 275 ? -13.892 3.257 64.626 1.00 73.38 275 ALA A O 1
ATOM 2267 N N . CYS A 1 276 ? -12.992 1.642 65.904 1.00 75.44 276 CYS A N 1
ATOM 2268 C CA . CYS A 1 276 ? -13.488 2.212 67.142 1.00 75.44 276 CYS A CA 1
ATOM 2269 C C . CYS A 1 276 ? -12.796 3.552 67.459 1.00 75.44 276 CYS A C 1
ATOM 2271 O O . CYS A 1 276 ? -11.585 3.637 67.317 1.00 75.44 276 CYS A O 1
ATOM 2273 N N . GLU A 1 277 ? -13.514 4.559 67.967 1.00 73.88 277 GLU A N 1
ATOM 2274 C CA . GLU A 1 277 ? -12.946 5.834 68.440 1.00 73.88 277 GLU A CA 1
ATOM 2275 C C . GLU A 1 277 ? -11.921 5.640 69.572 1.00 73.88 277 GLU A C 1
ATOM 2277 O O . GLU A 1 277 ? -11.059 6.481 69.805 1.00 73.88 277 GLU A O 1
ATOM 2282 N N . TYR A 1 278 ? -11.978 4.489 70.245 1.00 77.00 278 TYR A N 1
ATOM 2283 C CA . TYR A 1 278 ? -11.033 4.057 71.269 1.00 77.00 278 TYR A CA 1
ATOM 2284 C C . TYR A 1 278 ? -9.921 3.145 70.719 1.00 77.00 278 TYR A C 1
ATOM 2286 O O . TYR A 1 278 ? -9.273 2.431 71.490 1.00 77.00 278 TYR A O 1
ATOM 2294 N N . SER A 1 279 ? -9.693 3.115 69.401 1.00 78.06 279 SER A N 1
ATOM 2295 C CA . SER A 1 279 ? -8.616 2.320 68.788 1.00 78.06 279 SER A CA 1
ATOM 2296 C C . SER A 1 279 ? -7.247 2.679 69.352 1.00 78.06 279 SER A C 1
ATOM 2298 O O . SER A 1 279 ? -6.438 1.793 69.624 1.00 78.06 279 SER A O 1
ATOM 2300 N N . ASP A 1 280 ? -7.030 3.965 69.622 1.00 77.00 280 ASP A N 1
ATOM 2301 C CA . ASP A 1 280 ? -5.757 4.506 70.107 1.00 77.00 280 ASP A CA 1
ATOM 2302 C C . ASP A 1 280 ? -5.438 4.069 71.543 1.00 77.00 280 ASP A C 1
ATOM 2304 O O . ASP A 1 280 ? -4.286 4.091 71.971 1.00 77.00 280 ASP A O 1
ATOM 2308 N N . VAL A 1 281 ? -6.458 3.618 72.280 1.00 79.88 281 VAL A N 1
ATOM 2309 C CA . VAL A 1 281 ? -6.333 3.046 73.628 1.00 79.88 281 VAL A CA 1
ATOM 2310 C C . VAL A 1 281 ? -6.526 1.522 73.638 1.00 79.88 281 VAL A C 1
ATOM 2312 O O . VAL A 1 281 ? -6.685 0.924 74.701 1.00 79.88 281 VAL A O 1
ATOM 2315 N N . GLY A 1 282 ? -6.473 0.878 72.464 1.00 77.69 282 GLY A N 1
ATOM 2316 C CA . GLY A 1 282 ? -6.416 -0.580 72.308 1.00 77.69 282 GLY A CA 1
ATOM 2317 C C . GLY A 1 282 ? -7.731 -1.274 71.936 1.00 77.69 282 GLY A C 1
ATOM 2318 O O . GLY A 1 282 ? -7.804 -2.503 72.007 1.00 77.69 282 GLY A O 1
ATOM 2319 N N . CYS A 1 283 ? -8.782 -0.542 71.548 1.00 75.12 283 CYS A N 1
ATOM 2320 C CA . CYS A 1 283 ? -10.043 -1.155 71.122 1.00 75.12 283 CYS A CA 1
ATOM 2321 C C . CYS A 1 283 ? -9.983 -1.662 69.669 1.00 75.12 283 CYS A C 1
ATOM 2323 O O . CYS A 1 283 ? -9.889 -0.880 68.729 1.00 75.12 283 CYS A O 1
ATOM 2325 N N . ASN A 1 284 ? -10.126 -2.977 69.472 1.00 76.81 284 ASN A N 1
ATOM 2326 C CA . ASN A 1 284 ? -10.069 -3.622 68.148 1.00 76.81 284 ASN A CA 1
ATOM 2327 C C . ASN A 1 284 ? -11.447 -3.844 67.489 1.00 76.81 284 ASN A C 1
ATOM 2329 O O . ASN A 1 284 ? -11.557 -4.589 66.513 1.00 76.81 284 ASN A O 1
ATOM 2333 N N . GLN A 1 285 ? -12.516 -3.254 68.030 1.00 77.19 285 GLN A N 1
ATOM 2334 C CA . GLN A 1 285 ? -13.858 -3.396 67.461 1.00 77.19 285 GLN A CA 1
ATOM 2335 C C . GLN A 1 285 ? -14.009 -2.554 66.188 1.00 77.19 285 GLN A C 1
ATOM 2337 O O . GLN A 1 285 ? -13.512 -1.431 66.110 1.00 77.19 285 GLN A O 1
ATOM 2342 N N . LYS A 1 286 ? -14.724 -3.098 65.199 1.00 72.12 286 LYS A N 1
ATOM 2343 C CA . LYS A 1 286 ? -15.171 -2.365 64.011 1.00 72.12 286 LYS A CA 1
ATOM 2344 C C . LYS A 1 286 ? -16.690 -2.264 64.046 1.00 72.12 286 LYS A C 1
ATOM 2346 O O . LYS A 1 286 ? -17.351 -3.298 64.117 1.00 72.12 286 LYS A O 1
ATOM 2351 N N . ASN A 1 287 ? -17.224 -1.051 63.979 1.00 70.19 287 ASN A N 1
ATOM 2352 C CA . ASN A 1 287 ? -18.663 -0.799 64.043 1.00 70.19 287 ASN A CA 1
ATOM 2353 C C . ASN A 1 287 ? -19.157 -0.223 62.718 1.00 70.19 287 ASN A C 1
ATOM 2355 O O . ASN A 1 287 ? -18.413 0.454 62.012 1.00 70.19 287 ASN A O 1
ATOM 2359 N N . LEU A 1 288 ? -20.420 -0.487 62.389 1.00 69.56 288 LEU A N 1
ATOM 2360 C CA . LEU A 1 288 ? -21.069 0.143 61.243 1.00 69.56 288 LEU A CA 1
ATOM 2361 C C . LEU A 1 288 ? -21.260 1.640 61.515 1.00 69.56 288 LEU A C 1
ATOM 2363 O O . LEU A 1 288 ? -21.567 2.026 62.647 1.00 69.56 288 LEU A O 1
ATOM 2367 N N . HIS A 1 289 ? -21.131 2.476 60.486 1.00 66.88 289 HIS A N 1
ATOM 2368 C CA . HIS A 1 289 ? -21.266 3.936 60.595 1.00 66.88 289 HIS A CA 1
ATOM 2369 C C . HIS A 1 289 ? -22.586 4.374 61.271 1.00 66.88 289 HIS A C 1
ATOM 2371 O O . HIS A 1 289 ? -22.601 5.314 62.066 1.00 66.88 289 HIS A O 1
ATOM 2377 N N . HIS A 1 290 ? -23.696 3.647 61.066 1.00 60.34 290 HIS A N 1
ATOM 2378 C CA . HIS A 1 290 ? -24.971 3.958 61.732 1.00 60.34 290 HIS A CA 1
ATOM 2379 C C . HIS A 1 290 ? -25.002 3.647 63.242 1.00 60.34 290 HIS A C 1
ATOM 2381 O O . HIS A 1 290 ? -25.809 4.236 63.962 1.00 60.34 290 HIS A O 1
ATOM 2387 N N . ILE A 1 291 ? -24.147 2.746 63.744 1.00 54.50 291 ILE A N 1
ATOM 2388 C CA . ILE A 1 291 ? -24.083 2.403 65.177 1.00 54.50 291 ILE A CA 1
ATOM 2389 C C . ILE A 1 291 ? -23.458 3.563 65.964 1.00 54.50 291 ILE A C 1
ATOM 2391 O O . ILE A 1 291 ? -23.896 3.860 67.077 1.00 54.50 291 ILE A O 1
ATOM 2395 N N . TYR A 1 292 ? -22.521 4.292 65.349 1.00 48.56 292 TYR A N 1
ATOM 2396 C CA . TYR A 1 292 ? -21.924 5.490 65.939 1.00 48.56 292 TYR A CA 1
ATOM 2397 C C . TYR A 1 292 ? -22.954 6.592 66.193 1.00 48.56 292 TYR A C 1
ATOM 2399 O O . TYR A 1 292 ? -23.033 7.103 67.307 1.00 48.56 292 TYR A O 1
ATOM 2407 N N . PHE A 1 293 ? -23.824 6.904 65.227 1.00 41.38 293 PHE A N 1
ATOM 2408 C CA . PHE A 1 293 ? -24.837 7.955 65.405 1.00 41.38 293 PHE A CA 1
ATOM 2409 C C . PHE A 1 293 ? -25.848 7.664 66.531 1.00 41.38 293 PHE A C 1
ATOM 2411 O O . PHE A 1 293 ? -26.334 8.600 67.169 1.00 41.38 293 PHE A O 1
ATOM 2418 N N . TRP A 1 294 ? -26.127 6.393 66.835 1.00 39.06 294 TRP A N 1
ATOM 2419 C CA . TRP A 1 294 ? -26.976 6.019 67.974 1.00 39.06 294 TRP A CA 1
ATOM 2420 C C . TRP A 1 294 ? -26.228 6.026 69.312 1.00 39.06 294 TRP A C 1
ATOM 2422 O O . TRP A 1 294 ? -26.818 6.381 70.334 1.00 39.06 294 TRP A O 1
ATOM 2432 N N . GLN A 1 295 ? -24.931 5.708 69.335 1.00 41.09 295 GLN A N 1
ATOM 2433 C CA . GLN A 1 295 ? -24.144 5.736 70.570 1.00 41.09 295 GLN A CA 1
ATOM 2434 C C . GLN A 1 295 ? -23.866 7.166 71.054 1.00 41.09 295 GLN A C 1
ATOM 2436 O O . GLN A 1 295 ? -24.086 7.434 72.235 1.00 41.09 295 GLN A O 1
ATOM 2441 N N . VAL A 1 296 ? -23.535 8.119 70.170 1.00 41.81 296 VAL A N 1
ATOM 2442 C CA . VAL A 1 296 ? -23.306 9.521 70.593 1.00 41.81 296 VAL A CA 1
ATOM 2443 C C . VAL A 1 296 ? -24.610 10.246 70.974 1.00 41.81 296 VAL A C 1
ATOM 2445 O O . VAL A 1 296 ? -24.607 11.154 71.801 1.00 41.81 296 VAL A O 1
ATOM 2448 N N . GLY A 1 297 ? -25.756 9.828 70.423 1.00 34.53 297 GLY A N 1
ATOM 2449 C CA . GLY A 1 297 ? -27.073 10.363 70.798 1.00 34.53 297 GLY A CA 1
ATOM 2450 C C . GLY A 1 297 ? -27.651 9.783 72.096 1.00 34.53 297 GLY A C 1
ATOM 2451 O O . GLY A 1 297 ? -28.521 10.399 72.714 1.00 34.53 297 GLY A O 1
ATOM 2452 N N . SER A 1 298 ? -27.177 8.610 72.524 1.00 35.34 298 SER A N 1
ATOM 2453 C CA . SER A 1 298 ? -27.697 7.911 73.709 1.00 35.34 298 SER A CA 1
ATOM 2454 C C . SER A 1 298 ? -26.968 8.261 75.014 1.00 35.34 298 SER A C 1
ATOM 2456 O O . SER A 1 298 ? -27.529 8.072 76.091 1.00 35.34 298 SER A O 1
ATOM 2458 N N . THR A 1 299 ? -25.777 8.866 74.957 1.00 39.84 299 THR A N 1
ATOM 2459 C CA . THR A 1 299 ? -24.977 9.216 76.148 1.00 39.84 299 THR A CA 1
ATOM 2460 C C . THR A 1 299 ? -25.358 10.539 76.831 1.00 39.84 299 THR A C 1
ATOM 2462 O O . THR A 1 299 ? -24.711 10.926 77.800 1.00 39.84 299 THR A O 1
ATOM 2465 N N . GLN A 1 300 ? -26.445 11.215 76.423 1.00 39.94 300 GLN A N 1
ATOM 2466 C CA . GLN A 1 300 ? -26.969 12.403 77.131 1.00 39.94 300 GLN A CA 1
ATOM 2467 C C . GLN A 1 300 ? -28.297 12.213 77.884 1.00 39.94 300 GLN A C 1
ATOM 2469 O O . GLN A 1 300 ? -28.857 13.190 78.385 1.00 39.94 300 GLN A O 1
ATOM 2474 N N . ARG A 1 301 ? -28.815 10.991 78.054 1.00 38.69 301 ARG A N 1
ATOM 2475 C CA . ARG A 1 301 ? -29.946 10.760 78.973 1.00 38.69 301 ARG A CA 1
ATOM 2476 C C . ARG A 1 301 ? -29.761 9.475 79.762 1.00 38.69 301 ARG A C 1
ATOM 2478 O O . ARG A 1 301 ? -29.966 8.409 79.208 1.00 38.69 301 ARG A O 1
ATOM 2485 N N . HIS A 1 302 ? -29.403 9.644 81.035 1.00 33.16 302 HIS A N 1
ATOM 2486 C CA . HIS A 1 302 ? -29.528 8.760 82.210 1.00 33.16 302 HIS A CA 1
ATOM 2487 C C . HIS A 1 302 ? -28.220 8.860 83.011 1.00 33.16 302 HIS A C 1
ATOM 2489 O O . HIS A 1 302 ? -27.180 8.430 82.542 1.00 33.16 302 HIS A O 1
ATOM 2495 N N . GLY A 1 303 ? -28.152 9.431 84.206 1.00 29.73 303 GLY A N 1
ATOM 2496 C CA . GLY A 1 303 ? -29.145 10.024 85.086 1.00 29.73 303 GLY A CA 1
ATOM 2497 C C . GLY A 1 303 ? -28.400 10.450 86.352 1.00 29.73 303 GLY A C 1
ATOM 2498 O O . GLY A 1 303 ? -27.500 9.744 86.801 1.00 29.73 303 GLY A O 1
ATOM 2499 N N . GLY A 1 304 ? -28.744 11.618 86.890 1.00 33.84 304 GLY A N 1
ATOM 2500 C CA . GLY A 1 304 ? -28.426 11.935 88.274 1.00 33.84 304 GLY A CA 1
ATOM 2501 C C . GLY A 1 304 ? -29.342 11.145 89.205 1.00 33.84 304 GLY A C 1
ATOM 2502 O O . GLY A 1 304 ? -30.541 11.041 88.940 1.00 33.84 304 GLY A O 1
ATOM 2503 N N . ALA A 1 305 ? -28.754 10.615 90.271 1.00 30.61 305 ALA A N 1
ATOM 2504 C CA . ALA A 1 305 ? -29.322 10.446 91.604 1.00 30.61 305 ALA A CA 1
ATOM 2505 C C . ALA A 1 305 ? -28.152 10.208 92.564 1.00 30.61 305 ALA A C 1
ATOM 2507 O O . ALA A 1 305 ? -27.298 9.358 92.225 1.00 30.61 305 ALA A O 1
#

Foldseek 3Di:
DVPPPPPPDDDPVVVVVVVVVVVVVVVVVVVVVVVVVLVVVVVVVVVVVVVVVVVVPPVCVVVPPDPPPPQQDAADDFAAPDPPQPCPLQAAPQRRHGADQWKAFPVGRIHHPSRVVVQLVPADADPVRWDADPPPRDTGHPVRIDGDVVSNVCQQAVTKGADPCVVVVRRDIGGNVCVVVCQVVPQQDFCAQPQPPGGGTDRNVCNVVCQVVPQSNWDADPFNRDIGGVVVNVVCQVVPQRDWDAAPQPVQRDIDRNVCNVVCLVPPFQARWDADPCVVVPDRHTDGNVVVVVVVVPVPDDDDD

InterPro domains:
  IPR001293 Zinc finger, TRAF-type [PF02176] (236-286)
  IPR001293 Zinc finger, TRAF-type [PS50145] (182-234)
  IPR001293 Zinc finger, TRAF-type [PS50145] (236-283)
  IPR001841 Zinc finger, RING-type [PS50089] (92-137)
  IPR001841 Zinc finger, RING-type [SM00184] (92-136)
  IPR013083 Zinc finger, RING/FYVE/PHD-type [G3DSA:3.30.40.10] (83-156)
  IPR013083 Zinc finger, RING/FYVE/PHD-type [G3DSA:3.30.40.10] (181-238)
  IPR013083 Zinc finger, RING/FYVE/PHD-type [G3DSA:3.30.40.10] (239-292)
  IPR017907 Zinc finger, RING-type, conserved site [PS00518] (107-116)
  IPR018957 Zinc finger, C3HC4 RING-type [PF00097] (92-136)

Organism: NCBI:txid252671

Radius of gyration: 39.04 Å; chains: 1; bounding box: 92×49×120 Å

Secondary structure (DSSP, 8-state):
-TTTTSTTSS-HHHHHHHHHHHHHHHHHHHHHHHHHHHHHHHHHHHHHHHHHHHHH--TTTTTSS-----PPP-SB--EES-TTS--GGGB-TTTSSBPSSEEE-TT--EEEHHHHHHHHHHSPP-TTSPEEPTTT--EE-GGG-EE-HHHHHHHHHH-EEE-TTGGGT---EEEHHHHHHHHTT-TT-EEEP-STT---EEEHHHHHHHHHH-TTSEEE-TTT--EEETTTHHHHHHH-TTSEEE-SSTTT--EEEGGGHHHHHHHT-TTSEEEPTTGGGT---EEEHHHHHHHHHHTTS----

Sequence (305 aa):
ILLRSIYSGLPKQLINLTTQRIDMERYNIEGAQRRLYQISRQLNNSLHYYSETLHDINFDHFANLPPTELEPERGYDFNLVNEGQNVSGLKCTICHLFLRETHSTPCHHAFCRGCLMKWNQQQPSNARGLKRCPSCNEHYDPKKIYVNGVVDRMVKNDIDVKCPQHEKECQWQGKIIDYKDHEEKCDYEMIRCKNKGCQENVARLKMNYHEGNCGYRRVECDFCCLEMSAREIENHHGECPFINVECPNDECQLEYLRQEIPKHLAEECLYEKIACEYSDVGCNQKNLHHIYFWQVGSTQRHGGA